Protein AF-A0A7R9G097-F1 (afdb_monomer_lite)

Structure (mmCIF, N/CA/C/O backbone):
data_AF-A0A7R9G097-F1
#
_entry.id   AF-A0A7R9G097-F1
#
loop_
_atom_site.group_PDB
_atom_site.id
_atom_site.type_symbol
_atom_site.label_atom_id
_atom_site.label_alt_id
_atom_site.label_comp_id
_atom_site.label_asym_id
_atom_site.label_entity_id
_atom_site.label_seq_id
_atom_site.pdbx_PDB_ins_code
_atom_site.Cartn_x
_atom_site.Cartn_y
_atom_site.Cartn_z
_atom_site.occupancy
_atom_site.B_iso_or_equiv
_atom_site.auth_seq_id
_atom_site.auth_comp_id
_atom_site.auth_asym_id
_atom_site.auth_atom_id
_atom_site.pdbx_PDB_model_num
ATOM 1 N N . MET A 1 1 ? 16.186 0.428 -6.080 1.00 73.81 1 MET A N 1
ATOM 2 C CA . MET A 1 1 ? 16.513 -0.084 -7.435 1.00 73.81 1 MET A CA 1
ATOM 3 C C . MET A 1 1 ? 15.281 -0.279 -8.317 1.00 73.81 1 MET A C 1
ATOM 5 O O . MET A 1 1 ? 15.251 0.263 -9.412 1.00 73.81 1 MET A O 1
ATOM 9 N N . ALA A 1 2 ? 14.266 -1.051 -7.896 1.00 86.62 2 ALA A N 1
ATOM 10 C CA . ALA A 1 2 ? 13.063 -1.265 -8.718 1.00 86.62 2 ALA A CA 1
ATOM 11 C C . ALA A 1 2 ? 12.159 -0.019 -8.780 1.00 86.62 2 ALA A C 1
ATOM 13 O O . ALA A 1 2 ? 11.737 0.390 -9.865 1.00 86.62 2 ALA A O 1
ATOM 14 N N . SER A 1 3 ? 11.921 0.596 -7.618 1.00 91.31 3 SER A N 1
ATOM 15 C CA . SER A 1 3 ? 11.142 1.824 -7.420 1.00 91.31 3 SER A CA 1
ATOM 16 C C . SER A 1 3 ? 11.731 3.048 -8.109 1.00 91.31 3 SER A C 1
ATOM 18 O O . SER A 1 3 ? 10.971 3.931 -8.471 1.00 91.31 3 SER A O 1
ATOM 20 N N . ASP A 1 4 ? 13.045 3.082 -8.333 1.00 92.56 4 ASP A N 1
ATOM 21 C CA . ASP A 1 4 ? 13.770 4.286 -8.780 1.00 92.56 4 ASP A CA 1
ATOM 22 C C . ASP A 1 4 ? 13.760 4.440 -10.313 1.00 92.56 4 ASP A C 1
ATOM 24 O O . ASP A 1 4 ? 14.278 5.401 -10.875 1.00 92.56 4 ASP A O 1
ATOM 28 N N . GLY A 1 5 ? 13.105 3.497 -10.997 1.00 90.44 5 GLY A N 1
ATOM 29 C CA . GLY A 1 5 ? 12.870 3.525 -12.433 1.00 90.44 5 GLY A C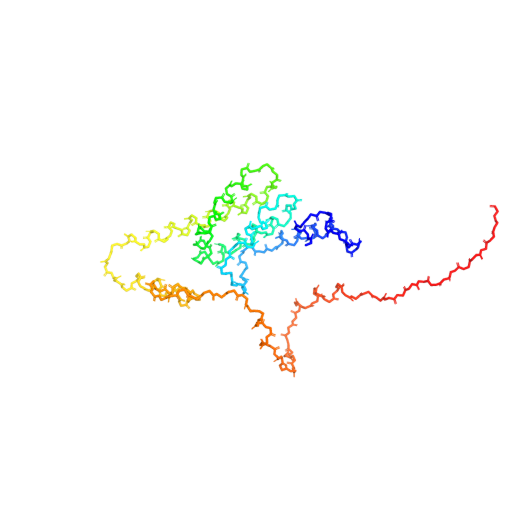A 1
ATOM 30 C C . GLY A 1 5 ? 13.754 2.546 -13.208 1.00 90.44 5 GLY A C 1
ATOM 31 O O . GLY A 1 5 ? 14.505 1.759 -12.633 1.00 90.44 5 GLY A O 1
ATOM 32 N N . PRO A 1 6 ? 13.615 2.515 -14.541 1.00 91.81 6 PRO A N 1
ATOM 33 C CA . PRO A 1 6 ? 14.399 1.624 -15.392 1.00 91.81 6 PRO A CA 1
ATOM 34 C C . PRO A 1 6 ? 15.871 2.048 -15.490 1.00 91.81 6 PRO A C 1
ATOM 36 O O . PRO A 1 6 ? 16.744 1.191 -15.511 1.00 91.81 6 PRO A O 1
ATOM 39 N N . ASN A 1 7 ? 16.162 3.353 -15.479 1.00 93.25 7 ASN A N 1
ATOM 40 C CA . ASN A 1 7 ? 17.522 3.876 -15.680 1.00 93.25 7 ASN A CA 1
ATOM 41 C C . ASN A 1 7 ? 18.478 3.571 -14.517 1.00 93.25 7 ASN A C 1
ATOM 43 O O . ASN A 1 7 ? 19.691 3.633 -14.679 1.00 93.25 7 ASN A O 1
ATOM 47 N N . THR A 1 8 ? 17.939 3.253 -13.343 1.00 92.81 8 THR A N 1
ATOM 48 C CA . THR A 1 8 ? 18.699 2.869 -12.147 1.00 92.81 8 THR A CA 1
ATOM 49 C C . THR A 1 8 ? 18.917 1.360 -12.052 1.00 92.81 8 THR A C 1
ATOM 51 O O . THR A 1 8 ? 19.522 0.881 -11.094 1.00 92.81 8 THR A O 1
ATOM 54 N N . TRP A 1 9 ? 18.389 0.588 -13.005 1.00 92.50 9 TRP A N 1
ATOM 55 C CA . TRP A 1 9 ? 18.568 -0.854 -13.056 1.00 92.50 9 TRP A CA 1
ATOM 56 C C . TRP A 1 9 ? 19.864 -1.198 -13.786 1.00 92.50 9 TRP A C 1
ATOM 58 O O . TRP A 1 9 ? 19.937 -1.138 -15.009 1.00 92.50 9 TRP A O 1
ATOM 68 N N . THR A 1 10 ? 20.890 -1.564 -13.024 1.00 93.31 10 THR A N 1
ATOM 69 C CA . THR A 1 10 ? 22.243 -1.828 -13.537 1.00 93.31 10 THR A CA 1
ATOM 70 C C . THR A 1 10 ? 22.558 -3.312 -13.725 1.00 93.31 10 THR A C 1
ATOM 72 O O . THR A 1 10 ? 23.659 -3.651 -14.145 1.00 93.31 10 THR A O 1
ATOM 75 N N . LEU A 1 11 ? 21.621 -4.206 -13.392 1.00 89.62 11 LEU A N 1
ATOM 76 C CA . LEU A 1 11 ? 21.812 -5.652 -13.497 1.00 89.62 11 LEU A CA 1
ATOM 77 C C . LEU A 1 11 ? 21.347 -6.164 -14.862 1.00 89.62 11 LEU A C 1
ATOM 79 O O . LEU A 1 11 ? 20.185 -5.985 -15.229 1.00 89.62 11 LEU A O 1
ATOM 83 N N . ASP A 1 12 ? 22.215 -6.892 -15.561 1.00 88.12 12 ASP A N 1
ATOM 84 C CA . ASP A 1 12 ? 21.853 -7.544 -16.825 1.00 88.12 12 ASP A CA 1
ATOM 85 C C . ASP A 1 12 ? 20.929 -8.753 -16.604 1.00 88.12 12 ASP A C 1
ATOM 87 O O . ASP A 1 12 ? 19.988 -8.993 -17.368 1.00 88.12 12 ASP A O 1
ATOM 91 N N . VAL A 1 13 ? 21.176 -9.515 -15.530 1.00 90.62 13 VAL A N 1
ATOM 92 C CA . VAL A 1 13 ? 20.392 -10.695 -15.149 1.00 90.62 13 VAL A CA 1
ATOM 93 C C . VAL A 1 13 ? 20.140 -10.685 -13.633 1.00 90.62 13 VAL A C 1
ATOM 95 O O . VAL A 1 13 ? 21.101 -10.620 -12.868 1.00 90.62 13 VAL A O 1
ATOM 98 N N . PRO A 1 14 ? 18.875 -10.789 -13.176 1.00 90.50 14 PRO A N 1
ATOM 99 C CA . PRO A 1 14 ? 17.649 -10.847 -13.977 1.00 90.50 14 PRO A CA 1
ATOM 100 C C . PRO A 1 14 ? 17.284 -9.490 -14.604 1.00 90.50 14 PRO A C 1
ATOM 102 O O . PRO A 1 14 ? 17.577 -8.434 -14.049 1.00 90.50 14 PRO A O 1
ATOM 105 N N . ARG A 1 15 ? 16.570 -9.520 -15.738 1.00 94.25 15 ARG A N 1
ATOM 106 C CA . ARG A 1 15 ? 15.976 -8.308 -16.328 1.00 94.25 15 ARG A CA 1
ATOM 107 C C . ARG A 1 15 ? 14.934 -7.709 -15.382 1.00 94.25 15 ARG A C 1
ATOM 109 O O . ARG A 1 15 ? 14.150 -8.452 -14.782 1.00 94.25 15 ARG A O 1
ATOM 116 N N . ARG A 1 16 ? 14.872 -6.378 -15.309 1.00 94.06 16 ARG A N 1
ATOM 117 C CA . ARG A 1 16 ? 13.936 -5.631 -14.453 1.00 94.06 16 ARG A CA 1
ATOM 118 C C . ARG A 1 16 ? 12.491 -6.083 -14.638 1.00 94.06 16 ARG A C 1
ATOM 120 O O . ARG A 1 16 ? 11.789 -6.331 -13.665 1.00 94.06 16 ARG A O 1
ATOM 127 N N . GLU A 1 17 ? 12.057 -6.237 -15.882 1.00 95.38 17 GLU A N 1
ATOM 128 C CA . GLU A 1 17 ? 10.685 -6.603 -16.243 1.00 95.38 17 GLU A CA 1
ATOM 129 C C . GLU A 1 17 ? 10.317 -7.985 -15.696 1.00 95.38 17 GLU A C 1
ATOM 131 O O . GLU A 1 17 ? 9.205 -8.184 -15.214 1.00 95.38 17 GLU A O 1
ATOM 136 N N . VAL A 1 18 ? 11.269 -8.924 -15.699 1.00 95.62 18 VAL A N 1
ATOM 137 C CA . VAL A 1 18 ? 11.075 -10.273 -15.147 1.00 95.62 18 VAL A CA 1
ATOM 138 C C . VAL A 1 18 ? 10.886 -10.208 -13.634 1.00 95.62 18 VAL A C 1
ATOM 140 O O . VAL A 1 18 ? 10.019 -10.892 -13.093 1.00 95.62 18 VAL A O 1
ATOM 143 N N . VAL A 1 19 ? 11.663 -9.371 -12.942 1.00 95.88 19 VAL A N 1
ATOM 144 C CA . VAL A 1 19 ? 11.526 -9.175 -11.491 1.00 95.88 19 VAL A CA 1
ATOM 145 C C . VAL A 1 19 ? 10.182 -8.533 -11.157 1.00 95.88 19 VAL A C 1
ATOM 147 O O . VAL A 1 19 ? 9.477 -9.023 -10.277 1.00 95.88 19 VAL A O 1
ATOM 150 N N . LEU A 1 20 ? 9.790 -7.486 -11.886 1.00 96.19 20 LEU A N 1
ATOM 151 C CA . LEU A 1 20 ? 8.511 -6.803 -11.683 1.00 96.19 20 LEU A CA 1
ATOM 152 C C . LEU A 1 20 ? 7.314 -7.721 -11.955 1.00 96.19 20 LEU A C 1
ATOM 154 O O . LEU A 1 20 ? 6.345 -7.691 -11.200 1.00 96.19 20 LEU A O 1
ATOM 158 N N . GLN A 1 21 ? 7.385 -8.568 -12.985 1.00 96.38 21 GLN A N 1
ATOM 159 C CA . GLN A 1 21 ? 6.336 -9.550 -13.253 1.00 96.38 21 GLN A CA 1
ATOM 160 C C . GLN A 1 21 ? 6.221 -10.565 -12.109 1.00 96.38 21 GLN A C 1
ATOM 162 O O . GLN A 1 21 ? 5.139 -10.761 -11.563 1.00 96.38 21 GLN A O 1
ATOM 167 N N . ARG A 1 22 ? 7.348 -11.146 -11.676 1.00 96.56 22 ARG A N 1
ATOM 168 C CA . ARG A 1 22 ? 7.376 -12.100 -10.554 1.00 96.56 22 ARG A CA 1
ATOM 169 C C . ARG A 1 22 ? 6.857 -11.489 -9.254 1.00 96.56 22 ARG A C 1
ATOM 171 O O . ARG A 1 22 ? 6.216 -12.184 -8.470 1.00 96.56 22 ARG A O 1
ATOM 178 N N . MET A 1 23 ? 7.126 -10.203 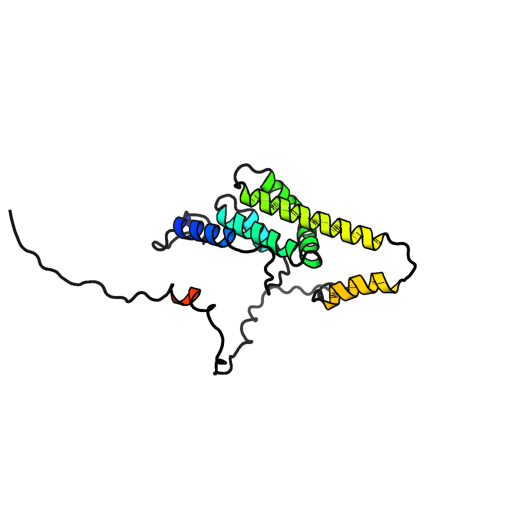-9.034 1.00 96.88 23 MET A N 1
ATOM 179 C CA . MET A 1 23 ? 6.611 -9.450 -7.894 1.00 96.88 23 MET A CA 1
ATOM 180 C C . MET A 1 23 ? 5.079 -9.394 -7.912 1.00 96.88 23 MET A C 1
ATOM 182 O O . MET A 1 23 ? 4.458 -9.737 -6.911 1.00 96.88 23 MET A O 1
ATOM 186 N N . VAL A 1 24 ? 4.462 -9.048 -9.047 1.00 97.25 24 VAL A N 1
ATOM 187 C CA . VAL A 1 24 ? 2.992 -9.043 -9.189 1.00 97.25 24 VAL A CA 1
ATOM 188 C C . VAL A 1 24 ? 2.409 -10.444 -9.023 1.00 97.25 24 VAL A C 1
ATOM 190 O O . VAL A 1 24 ? 1.430 -10.618 -8.301 1.00 97.25 24 VAL A O 1
ATOM 193 N N . ASP A 1 25 ? 3.034 -11.453 -9.630 1.00 96.81 25 ASP A N 1
ATOM 194 C CA . ASP A 1 25 ? 2.580 -12.839 -9.509 1.00 96.81 25 ASP A CA 1
ATOM 195 C C . ASP A 1 25 ? 2.603 -13.315 -8.049 1.00 96.81 25 ASP A C 1
ATOM 197 O O . ASP A 1 25 ? 1.719 -14.059 -7.629 1.00 96.81 25 ASP A O 1
ATOM 201 N N . ALA A 1 26 ? 3.602 -12.896 -7.267 1.00 97.00 26 ALA A N 1
ATOM 202 C CA . ALA A 1 26 ? 3.679 -13.200 -5.842 1.00 97.00 26 ALA A CA 1
ATOM 203 C C . ALA A 1 26 ? 2.584 -12.484 -5.041 1.00 97.00 26 ALA A C 1
ATOM 205 O O . ALA A 1 26 ? 1.881 -13.144 -4.278 1.00 97.00 26 ALA A O 1
ATOM 206 N N . ILE A 1 27 ? 2.394 -11.178 -5.263 1.00 96.88 27 ILE A N 1
ATOM 207 C CA . ILE A 1 27 ? 1.365 -10.372 -4.583 1.00 96.88 27 ILE A CA 1
ATOM 208 C C . ILE A 1 27 ? -0.028 -10.974 -4.790 1.00 96.88 27 ILE A C 1
ATOM 210 O O . ILE A 1 27 ? -0.776 -11.143 -3.832 1.00 96.88 27 ILE A O 1
ATOM 214 N N . ASN A 1 28 ? -0.342 -11.384 -6.021 1.00 95.12 28 ASN A N 1
ATOM 215 C CA . ASN A 1 28 ? -1.636 -11.975 -6.369 1.00 95.12 28 ASN A CA 1
ATOM 216 C C . ASN A 1 28 ? -1.919 -13.322 -5.682 1.00 95.12 28 ASN A C 1
ATOM 218 O O . ASN A 1 28 ? -3.069 -13.757 -5.652 1.00 95.12 28 ASN A O 1
ATOM 222 N N . ARG A 1 29 ? -0.895 -14.005 -5.157 1.00 96.12 29 ARG A N 1
ATOM 223 C CA . ARG A 1 29 ? -1.047 -15.287 -4.449 1.00 96.12 29 ARG A CA 1
ATOM 224 C C . ARG A 1 29 ? -1.137 -15.138 -2.936 1.00 96.12 29 ARG A C 1
ATOM 226 O O . ARG A 1 29 ? -1.536 -16.089 -2.270 1.00 96.12 29 ARG A O 1
ATOM 233 N N . TRP A 1 30 ? -0.721 -14.004 -2.378 1.00 96.62 30 TRP A N 1
ATOM 234 C CA . TRP A 1 30 ? -0.722 -13.816 -0.933 1.00 96.62 30 TRP A CA 1
ATOM 235 C C . TRP A 1 30 ? -2.135 -13.586 -0.404 1.00 96.62 30 TRP A C 1
ATOM 237 O O . TRP A 1 30 ? -2.898 -12.788 -0.944 1.00 96.62 30 TRP A O 1
ATOM 247 N N . ASP A 1 31 ? -2.461 -14.244 0.706 1.00 97.00 31 ASP A N 1
ATOM 248 C CA . ASP A 1 31 ? -3.713 -14.004 1.415 1.00 97.00 31 ASP A CA 1
ATOM 249 C C . ASP A 1 31 ? -3.619 -12.732 2.277 1.00 97.00 31 ASP A C 1
ATOM 251 O O . ASP A 1 31 ? -2.734 -12.571 3.123 1.00 97.00 31 ASP A O 1
ATOM 255 N N . LEU A 1 32 ? -4.575 -11.827 2.057 1.00 96.50 32 LEU A N 1
ATOM 256 C CA . LEU A 1 32 ? -4.714 -10.553 2.763 1.00 96.50 32 LEU A CA 1
ATOM 257 C C . LEU A 1 32 ? -5.031 -10.712 4.251 1.00 96.50 32 LEU A C 1
ATOM 259 O O . LEU A 1 32 ? -4.816 -9.766 5.003 1.00 96.50 32 LEU A O 1
ATOM 263 N N . ARG A 1 33 ? -5.545 -11.865 4.688 1.00 96.50 33 ARG A N 1
ATOM 264 C CA . ARG A 1 33 ? -5.844 -12.130 6.104 1.00 96.50 33 ARG A CA 1
ATOM 265 C C . ARG A 1 33 ? -4.692 -12.763 6.857 1.00 96.50 33 ARG A C 1
ATOM 267 O O . ARG A 1 33 ? -4.777 -12.919 8.070 1.00 96.50 33 ARG A O 1
ATOM 274 N N . THR A 1 34 ? -3.627 -13.148 6.164 1.00 93.75 34 THR A N 1
ATOM 275 C CA . THR A 1 34 ? -2.504 -13.773 6.839 1.00 93.75 34 THR A CA 1
ATOM 276 C C . THR A 1 34 ? -1.802 -12.722 7.704 1.00 93.75 34 THR A C 1
ATOM 278 O O . THR A 1 34 ? -1.374 -11.679 7.201 1.00 93.75 34 THR A O 1
ATOM 281 N N . GLU A 1 35 ? -1.653 -13.016 8.990 1.00 91.25 35 GLU A N 1
ATOM 282 C CA . GLU A 1 35 ? -0.920 -12.190 9.946 1.00 91.25 35 GLU A CA 1
ATOM 283 C C . GLU A 1 35 ? 0.574 -12.115 9.609 1.00 91.25 35 GLU A C 1
ATOM 285 O O . GLU A 1 35 ? 1.149 -13.003 8.972 1.00 91.25 35 GLU A O 1
ATOM 290 N N . ARG A 1 36 ? 1.226 -11.025 10.011 1.00 82.12 36 ARG A N 1
ATOM 291 C CA . ARG A 1 36 ? 2.668 -10.832 9.840 1.00 82.12 36 ARG A CA 1
ATOM 292 C C . ARG A 1 36 ? 3.228 -10.277 11.137 1.00 82.12 36 ARG A C 1
ATOM 294 O O . ARG A 1 36 ? 2.680 -9.324 11.681 1.00 82.12 36 ARG A O 1
ATOM 301 N N . ASN A 1 37 ? 4.350 -10.828 11.591 1.00 86.44 37 ASN A N 1
ATOM 302 C CA . ASN A 1 37 ? 5.089 -10.278 12.724 1.00 86.44 37 ASN A CA 1
ATOM 303 C C . ASN A 1 37 ? 5.876 -9.029 12.282 1.00 86.44 37 ASN A C 1
ATOM 305 O O . ASN A 1 37 ? 7.095 -9.064 12.133 1.00 86.44 37 ASN A O 1
ATOM 309 N N . ILE A 1 38 ? 5.152 -7.952 11.967 1.00 83.50 38 ILE A N 1
ATOM 310 C CA . ILE A 1 38 ? 5.699 -6.679 11.493 1.00 83.50 38 ILE A CA 1
ATOM 311 C C . ILE A 1 38 ? 5.053 -5.550 12.291 1.00 83.50 38 ILE A C 1
ATOM 313 O O . ILE A 1 38 ? 3.837 -5.505 12.457 1.00 83.50 38 ILE A O 1
ATOM 317 N N . ASN A 1 39 ? 5.873 -4.612 12.765 1.00 88.56 39 ASN A N 1
ATOM 318 C CA . ASN A 1 39 ? 5.423 -3.485 13.570 1.00 88.56 39 ASN A CA 1
ATOM 319 C C . ASN A 1 39 ? 5.848 -2.145 12.948 1.00 88.56 39 ASN A C 1
ATOM 321 O O . ASN A 1 39 ? 6.933 -1.638 13.232 1.00 88.56 39 ASN A O 1
ATOM 325 N N . TYR A 1 40 ? 4.975 -1.554 12.128 1.00 91.19 40 TYR A N 1
ATOM 326 C CA . TYR A 1 40 ? 5.170 -0.195 11.614 1.00 91.19 40 TYR A CA 1
ATOM 327 C C . TYR A 1 40 ? 4.878 0.875 12.671 1.00 91.19 40 TYR A C 1
ATOM 329 O O . TYR A 1 40 ? 3.837 0.833 13.331 1.00 91.19 40 TYR A O 1
ATOM 337 N N . ARG A 1 41 ? 5.794 1.848 12.778 1.00 93.06 41 ARG A N 1
ATOM 338 C CA . ARG A 1 41 ? 5.627 3.095 13.549 1.00 93.06 41 ARG A CA 1
ATOM 339 C C . ARG A 1 41 ? 5.237 4.292 12.680 1.00 93.06 41 ARG A C 1
ATOM 341 O O . ARG A 1 41 ? 4.751 5.277 13.213 1.00 93.06 41 ARG A O 1
ATOM 348 N N . SER A 1 42 ? 5.452 4.190 11.371 1.00 94.38 42 SER A N 1
ATOM 349 C CA . SER A 1 42 ? 5.012 5.156 10.370 1.00 94.38 42 SER A CA 1
ATOM 350 C C . SER A 1 42 ? 4.759 4.444 9.044 1.00 94.38 42 SER A C 1
ATOM 352 O O . SER A 1 42 ? 5.410 3.435 8.743 1.00 94.38 42 SER A O 1
ATOM 354 N N . PHE A 1 43 ? 3.824 4.968 8.256 1.00 97.19 43 PHE A N 1
ATOM 355 C CA . PHE A 1 43 ? 3.591 4.580 6.874 1.00 97.19 43 PHE A CA 1
ATOM 356 C C . PHE A 1 43 ? 4.280 5.488 5.867 1.00 97.19 43 PHE A C 1
ATOM 358 O O . PHE A 1 43 ? 4.076 5.278 4.675 1.00 97.19 43 PHE A O 1
ATOM 365 N N . GLU A 1 44 ? 5.117 6.438 6.277 1.00 95.50 44 GLU A N 1
ATOM 366 C CA . GLU A 1 44 ? 5.807 7.342 5.351 1.00 95.50 44 GLU A CA 1
ATOM 367 C C . GLU A 1 44 ? 6.593 6.594 4.246 1.00 95.50 44 GLU A C 1
ATOM 369 O O . GLU A 1 44 ? 6.326 6.864 3.068 1.00 95.50 44 GLU A O 1
ATOM 374 N N . PRO A 1 45 ? 7.384 5.535 4.533 1.00 95.31 45 PRO A N 1
ATOM 375 C CA . PRO A 1 45 ? 8.059 4.762 3.483 1.00 95.31 45 PRO A CA 1
ATOM 376 C C . PRO A 1 45 ? 7.105 3.993 2.552 1.00 95.31 45 PRO A C 1
ATOM 378 O O . PRO A 1 45 ? 7.323 3.915 1.341 1.00 95.31 45 PRO A O 1
ATOM 381 N N . ILE A 1 46 ? 6.022 3.426 3.095 1.00 97.38 46 ILE A N 1
ATOM 382 C CA . ILE A 1 46 ? 5.017 2.697 2.299 1.00 97.38 46 ILE A CA 1
ATOM 383 C C . ILE A 1 46 ? 4.223 3.677 1.428 1.00 97.38 46 ILE A C 1
ATOM 385 O O . ILE A 1 46 ? 3.991 3.427 0.246 1.00 97.38 46 ILE A O 1
ATOM 389 N N . SER A 1 47 ? 3.847 4.821 1.990 1.00 97.44 47 SER A N 1
ATOM 390 C CA . SER A 1 47 ? 3.129 5.895 1.310 1.00 97.44 47 SER A CA 1
ATOM 391 C C . SER A 1 47 ? 3.978 6.527 0.212 1.00 97.44 47 SER A C 1
ATOM 393 O O . SER A 1 47 ? 3.448 6.866 -0.844 1.00 97.44 47 SER A O 1
ATOM 395 N N . TYR A 1 48 ? 5.295 6.639 0.413 1.00 96.56 48 TYR A N 1
ATOM 396 C CA . TYR A 1 48 ? 6.231 7.044 -0.632 1.00 96.56 48 TYR A CA 1
ATOM 397 C C . TYR A 1 48 ? 6.173 6.085 -1.826 1.00 96.56 48 TYR A C 1
ATOM 399 O O . TYR A 1 48 ? 5.946 6.523 -2.952 1.00 96.56 48 TYR A O 1
ATOM 407 N N . LEU A 1 49 ? 6.266 4.771 -1.587 1.00 97.12 49 LEU A N 1
ATOM 408 C CA . LEU A 1 49 ? 6.140 3.761 -2.645 1.00 97.12 49 LEU A CA 1
ATOM 409 C C . LEU A 1 49 ? 4.772 3.799 -3.340 1.00 97.12 49 LEU A C 1
ATOM 411 O O . LEU A 1 49 ? 4.695 3.644 -4.558 1.00 97.12 49 LEU A O 1
ATOM 415 N N . ALA A 1 50 ? 3.697 4.055 -2.593 1.00 98.00 50 ALA A N 1
ATOM 416 C CA . ALA A 1 50 ? 2.354 4.185 -3.150 1.00 98.00 50 ALA A CA 1
ATOM 417 C C . ALA A 1 50 ? 2.204 5.398 -4.093 1.00 98.00 50 ALA A C 1
ATOM 419 O O . ALA A 1 50 ? 1.328 5.393 -4.955 1.00 98.00 50 ALA A O 1
ATOM 420 N N . LYS A 1 51 ? 3.074 6.412 -3.993 1.00 96.81 51 LYS A N 1
ATOM 421 C CA . LYS A 1 51 ? 3.107 7.577 -4.899 1.00 96.81 51 LYS A CA 1
ATOM 422 C C . LYS A 1 51 ? 3.919 7.335 -6.180 1.00 96.81 51 LYS A C 1
ATOM 424 O O . LYS A 1 51 ? 3.951 8.201 -7.052 1.00 96.81 51 LYS A O 1
ATOM 429 N N . ILE A 1 52 ? 4.570 6.180 -6.328 1.00 95.38 52 ILE A N 1
ATOM 430 C CA . ILE A 1 52 ? 5.402 5.868 -7.499 1.00 95.38 52 ILE A CA 1
ATOM 431 C C . ILE A 1 52 ? 4.537 5.311 -8.632 1.00 95.38 52 ILE A C 1
ATOM 433 O O . ILE A 1 52 ? 4.274 4.112 -8.717 1.00 95.38 52 ILE A O 1
ATOM 437 N N . TYR A 1 53 ? 4.140 6.183 -9.557 1.00 95.75 53 TYR A N 1
ATOM 438 C CA . TYR A 1 53 ? 3.304 5.795 -10.699 1.00 95.75 53 TYR A CA 1
ATOM 439 C C . TYR A 1 53 ? 4.080 5.158 -11.860 1.00 95.75 53 TYR A C 1
ATOM 441 O O . TYR A 1 53 ? 3.536 4.340 -12.596 1.00 95.75 53 TYR A O 1
ATOM 449 N N . HIS A 1 54 ? 5.365 5.486 -12.026 1.00 94.44 54 HIS A N 1
ATOM 450 C CA . HIS A 1 54 ? 6.174 4.960 -13.134 1.00 94.44 54 HIS A CA 1
ATOM 451 C C . HIS A 1 54 ? 6.610 3.493 -12.940 1.00 94.44 54 HIS A C 1
ATOM 453 O O . HIS A 1 54 ? 7.140 2.878 -13.866 1.00 94.44 54 HIS A O 1
ATOM 459 N N . THR A 1 55 ? 6.402 2.929 -11.745 1.00 96.12 55 THR A N 1
ATOM 460 C CA . THR A 1 55 ? 6.638 1.510 -11.435 1.00 96.12 55 THR A CA 1
ATOM 461 C C . THR A 1 55 ? 5.427 0.949 -10.684 1.00 96.12 55 THR A C 1
ATOM 463 O O . THR A 1 55 ? 5.485 0.747 -9.467 1.00 96.12 55 THR A O 1
ATOM 466 N N . PRO A 1 56 ? 4.305 0.692 -11.380 1.00 96.69 56 PRO A N 1
ATOM 467 C CA . PRO A 1 56 ? 3.034 0.367 -10.736 1.00 96.69 56 PRO A CA 1
ATOM 468 C C . PRO A 1 56 ? 3.064 -0.953 -9.949 1.00 96.69 56 PRO A C 1
ATOM 470 O O . PRO A 1 56 ? 2.231 -1.173 -9.081 1.00 96.69 56 PRO A O 1
ATOM 473 N N . GLN A 1 57 ? 4.035 -1.838 -10.181 1.00 97.50 57 GLN A N 1
ATOM 474 C CA . GLN A 1 57 ? 4.234 -3.050 -9.381 1.00 97.50 57 GLN A CA 1
ATOM 475 C C . GLN A 1 57 ? 4.697 -2.731 -7.949 1.00 97.50 57 GLN A C 1
ATOM 477 O O . GLN A 1 57 ? 4.246 -3.376 -7.006 1.00 97.50 57 GLN A O 1
ATOM 482 N N . CYS A 1 58 ? 5.535 -1.702 -7.765 1.00 97.62 58 CYS A N 1
ATOM 483 C CA . CYS A 1 58 ? 5.910 -1.212 -6.435 1.00 97.62 58 CYS A CA 1
ATOM 484 C C . CYS A 1 58 ? 4.713 -0.562 -5.732 1.00 97.62 58 CYS A C 1
ATOM 486 O O . CYS A 1 58 ? 4.487 -0.814 -4.550 1.00 97.62 58 CYS A O 1
ATOM 488 N N . GLN A 1 59 ? 3.913 0.209 -6.473 1.00 98.12 59 GLN A N 1
ATOM 489 C CA . GLN A 1 59 ? 2.665 0.771 -5.962 1.00 98.12 59 GLN A CA 1
ATOM 490 C C . GLN A 1 59 ? 1.675 -0.335 -5.556 1.00 98.12 59 GLN A C 1
ATOM 492 O O . GLN A 1 59 ? 1.099 -0.260 -4.475 1.00 98.12 59 GLN A O 1
ATOM 497 N N . HIS A 1 60 ? 1.522 -1.392 -6.361 1.00 98.62 60 HIS A N 1
ATOM 498 C CA . HIS A 1 60 ? 0.672 -2.541 -6.031 1.00 98.62 60 HIS A CA 1
ATOM 499 C C . HIS A 1 60 ? 1.102 -3.193 -4.720 1.00 98.62 60 HIS A C 1
ATOM 501 O O . HIS A 1 60 ? 0.268 -3.398 -3.844 1.00 98.62 60 HIS A O 1
ATOM 507 N N . TRP A 1 61 ? 2.399 -3.441 -4.533 1.00 98.12 61 TRP A N 1
ATOM 508 C CA . TRP A 1 61 ? 2.903 -3.968 -3.266 1.00 98.12 61 TRP A CA 1
ATOM 509 C C . TRP A 1 61 ? 2.587 -3.054 -2.082 1.00 98.12 61 TRP A C 1
ATOM 511 O O . TRP A 1 61 ? 2.107 -3.532 -1.057 1.00 98.12 61 TRP A O 1
ATOM 521 N N . ALA A 1 62 ? 2.805 -1.744 -2.228 1.00 98.56 62 ALA A N 1
ATOM 522 C CA . ALA A 1 62 ? 2.562 -0.784 -1.157 1.00 98.56 62 ALA A CA 1
ATOM 523 C C . ALA A 1 62 ? 1.083 -0.755 -0.747 1.00 98.56 62 ALA A C 1
ATOM 525 O O . ALA A 1 62 ? 0.757 -0.843 0.436 1.00 98.56 62 ALA A O 1
ATOM 526 N N . VAL A 1 63 ? 0.174 -0.698 -1.723 1.00 98.75 63 VAL A N 1
ATOM 527 C CA . VAL A 1 63 ? -1.269 -0.677 -1.456 1.00 98.75 63 VAL A CA 1
ATOM 528 C C . VAL A 1 63 ? -1.761 -2.037 -0.942 1.00 98.75 63 VAL A C 1
ATOM 530 O O . VAL A 1 63 ? -2.600 -2.073 -0.043 1.00 98.75 63 VAL A O 1
ATOM 533 N N . TRP A 1 64 ? -1.205 -3.154 -1.424 1.00 98.69 64 TRP A N 1
ATOM 534 C CA . TRP A 1 64 ? -1.479 -4.486 -0.872 1.00 98.69 64 TRP A CA 1
ATOM 535 C C . TRP A 1 64 ? -1.061 -4.581 0.600 1.00 98.69 64 TRP A C 1
ATOM 537 O O . TRP A 1 64 ? -1.827 -5.083 1.420 1.00 98.69 64 TRP A O 1
ATOM 547 N N . ALA A 1 65 ? 0.111 -4.049 0.963 1.00 98.31 65 ALA A N 1
ATOM 548 C CA . ALA A 1 65 ? 0.582 -4.038 2.345 1.00 98.31 65 ALA A CA 1
ATOM 549 C C . ALA A 1 65 ? -0.372 -3.245 3.252 1.00 98.31 65 ALA A C 1
ATOM 551 O O . ALA A 1 65 ? -0.768 -3.740 4.306 1.00 98.31 65 ALA A O 1
ATOM 552 N N . LEU A 1 66 ? -0.822 -2.062 2.819 1.00 98.56 66 LEU A N 1
ATOM 553 C CA . LEU A 1 66 ? -1.839 -1.290 3.544 1.00 98.56 66 LEU A CA 1
ATOM 554 C C . LEU A 1 66 ? -3.163 -2.062 3.678 1.00 98.56 66 LEU A C 1
ATOM 556 O O . LEU A 1 66 ? -3.788 -2.040 4.742 1.00 98.56 66 LEU A O 1
ATOM 560 N N . ALA A 1 67 ? -3.586 -2.773 2.628 1.00 98.69 67 ALA A N 1
ATOM 561 C CA . ALA A 1 67 ? -4.798 -3.591 2.647 1.00 98.69 67 ALA A CA 1
ATOM 562 C C . ALA A 1 67 ? -4.692 -4.745 3.648 1.00 98.69 67 ALA A C 1
ATOM 564 O O . ALA A 1 67 ? -5.609 -4.939 4.445 1.00 98.69 67 ALA A O 1
ATOM 565 N N . ASN A 1 68 ? -3.568 -5.465 3.669 1.00 98.50 68 ASN A N 1
ATOM 566 C CA . ASN A 1 68 ? -3.306 -6.503 4.663 1.00 98.50 68 ASN A CA 1
ATOM 567 C C . ASN A 1 68 ? -3.331 -5.915 6.079 1.00 98.50 68 ASN A C 1
ATOM 569 O O . ASN A 1 68 ? -4.144 -6.342 6.892 1.00 98.50 68 ASN A O 1
ATOM 573 N N . LEU A 1 69 ? -2.526 -4.887 6.358 1.00 97.62 69 LEU A N 1
ATOM 574 C CA . LEU A 1 69 ? -2.382 -4.306 7.698 1.00 97.62 69 LEU A CA 1
ATOM 575 C C . LEU A 1 69 ? -3.705 -3.783 8.272 1.00 97.62 69 LEU A C 1
ATOM 577 O O . LEU A 1 69 ? -4.018 -4.045 9.433 1.00 97.62 69 LEU A O 1
ATOM 581 N N . THR A 1 70 ? -4.510 -3.093 7.461 1.00 97.94 70 THR A N 1
ATOM 582 C CA . THR A 1 70 ? -5.839 -2.612 7.882 1.00 97.94 70 THR A CA 1
ATOM 583 C C . THR A 1 70 ? -6.886 -3.722 7.975 1.00 97.94 70 THR A C 1
ATOM 585 O O . THR A 1 70 ? -7.898 -3.538 8.644 1.00 97.94 70 THR A O 1
ATOM 588 N N . THR A 1 71 ? -6.653 -4.877 7.345 1.00 97.62 71 THR A N 1
ATOM 589 C CA . THR A 1 71 ? -7.508 -6.066 7.481 1.00 97.62 71 THR A CA 1
ATOM 590 C C . THR A 1 71 ? -7.180 -6.846 8.753 1.00 97.62 71 THR A C 1
ATOM 592 O O . THR A 1 71 ? -8.094 -7.237 9.473 1.00 97.62 71 THR A O 1
ATOM 595 N N . VAL A 1 72 ? -5.894 -7.081 9.035 1.00 96.19 72 VAL A N 1
ATOM 596 C CA . VAL A 1 72 ? -5.462 -7.938 10.153 1.00 96.19 72 VAL A CA 1
ATOM 597 C C . VAL A 1 72 ? -5.377 -7.195 11.486 1.00 96.19 72 VAL A C 1
ATOM 599 O O . VAL A 1 72 ? -5.728 -7.756 12.519 1.00 96.19 72 VAL A O 1
ATOM 602 N N . TYR A 1 73 ? -4.981 -5.918 11.479 1.00 95.38 73 TYR A N 1
ATOM 603 C CA . TYR A 1 73 ? -4.838 -5.108 12.693 1.00 95.38 73 TYR A CA 1
ATOM 604 C C . TYR A 1 73 ? -5.503 -3.728 12.524 1.00 95.38 73 TYR A C 1
ATOM 606 O O . TYR A 1 73 ? -4.832 -2.691 12.625 1.00 95.38 73 TYR A O 1
ATOM 614 N N . PRO A 1 74 ? -6.831 -3.684 12.284 1.00 95.25 74 PRO A N 1
ATOM 615 C CA . PRO A 1 74 ? -7.552 -2.445 11.990 1.00 95.25 74 PRO A CA 1
ATOM 616 C C . PRO A 1 74 ? -7.395 -1.397 13.093 1.00 95.25 74 PRO A C 1
ATOM 618 O O . PRO A 1 74 ? -7.181 -0.227 12.793 1.00 95.25 74 PRO A O 1
ATOM 621 N N . ALA A 1 75 ? -7.413 -1.810 14.364 1.00 90.12 75 ALA A N 1
ATOM 622 C CA . ALA A 1 75 ? -7.358 -0.872 15.482 1.00 90.12 75 ALA A CA 1
ATOM 623 C C . ALA A 1 75 ? -6.107 0.007 15.491 1.00 90.12 75 ALA A C 1
ATOM 625 O O . ALA A 1 75 ? -6.173 1.199 15.779 1.00 90.12 75 ALA A O 1
ATOM 626 N N . LYS A 1 76 ? -4.970 -0.579 15.121 1.00 90.44 76 LYS A N 1
ATOM 627 C CA . LYS A 1 76 ? -3.694 0.121 15.074 1.00 90.44 76 LYS A CA 1
ATOM 628 C C . LYS A 1 76 ? -3.503 0.850 13.751 1.00 90.44 76 LYS A C 1
ATOM 630 O O . LYS A 1 76 ? -3.161 2.031 13.727 1.00 90.44 76 LYS A O 1
ATOM 635 N N . TYR A 1 77 ? -3.693 0.138 12.644 1.00 96.56 77 TYR A N 1
ATOM 636 C CA . TYR A 1 77 ? -3.247 0.627 11.346 1.00 96.56 77 TYR A CA 1
ATOM 637 C C . TYR A 1 77 ? -4.270 1.496 10.628 1.00 96.56 77 TYR A C 1
ATOM 639 O O . TYR A 1 77 ? -3.855 2.353 9.855 1.00 96.56 77 TYR A O 1
ATOM 647 N N . CYS A 1 78 ? -5.570 1.375 10.918 1.00 96.38 78 CYS A N 1
ATOM 648 C CA . CYS A 1 78 ? -6.542 2.339 10.401 1.00 96.38 78 CYS A CA 1
ATOM 649 C C . CYS A 1 78 ? -6.320 3.726 11.018 1.00 96.38 78 CYS A C 1
ATOM 651 O O . CYS A 1 78 ? -6.307 4.714 10.288 1.00 96.38 78 CYS A O 1
ATOM 653 N N . PHE A 1 79 ? -6.081 3.788 12.335 1.00 93.94 79 PHE A N 1
ATOM 654 C CA . PHE A 1 79 ? -5.781 5.041 13.030 1.00 93.94 79 PHE A CA 1
ATOM 655 C C . PHE A 1 79 ? -4.487 5.682 12.514 1.00 93.94 79 PHE A C 1
ATOM 657 O O . PHE A 1 79 ? -4.506 6.839 12.099 1.00 93.94 79 PHE A O 1
ATOM 664 N N . LEU A 1 80 ? -3.383 4.921 12.473 1.00 95.06 80 LEU A N 1
ATOM 665 C CA . LEU A 1 80 ? -2.094 5.428 11.990 1.00 95.06 80 LEU A CA 1
ATOM 666 C C . LEU A 1 80 ? -2.198 5.956 10.552 1.00 95.06 80 LEU A C 1
ATOM 668 O O . LEU A 1 80 ? -1.755 7.067 10.261 1.00 95.06 80 LEU A O 1
ATOM 672 N N . LEU A 1 81 ? -2.842 5.194 9.664 1.00 97.56 81 LEU A N 1
ATOM 673 C CA . LEU A 1 81 ? -3.006 5.583 8.266 1.00 97.56 81 LEU A CA 1
ATOM 674 C C . LEU A 1 81 ? -3.833 6.862 8.105 1.00 97.56 81 LEU A C 1
ATOM 676 O O . LEU A 1 81 ? -3.498 7.699 7.271 1.00 97.56 81 LEU A O 1
ATOM 680 N N . GLU A 1 82 ? -4.906 7.025 8.882 1.00 95.56 82 GLU A N 1
ATOM 681 C CA . GLU A 1 82 ? -5.723 8.242 8.857 1.00 95.56 82 GLU A CA 1
ATOM 682 C C . GLU A 1 82 ? -4.938 9.446 9.399 1.00 95.56 82 GLU A C 1
ATOM 684 O O . GLU A 1 82 ? -4.939 10.498 8.757 1.00 95.56 82 GLU A O 1
ATOM 689 N N . SER A 1 83 ? -4.193 9.283 10.501 1.00 94.94 83 SER A N 1
ATOM 690 C CA . SER A 1 83 ? -3.383 10.364 11.086 1.00 94.94 83 SER A CA 1
ATOM 691 C C . SER A 1 83 ? -2.261 10.867 10.173 1.00 94.94 83 SER A C 1
ATOM 693 O O . SER A 1 83 ? -1.914 12.043 10.223 1.00 94.94 83 SER A O 1
ATOM 695 N N . GLU A 1 84 ? -1.731 10.006 9.301 1.00 97.25 84 GLU A N 1
ATOM 696 C CA . GLU A 1 84 ? -0.686 10.360 8.333 1.00 97.25 84 GLU A CA 1
ATOM 697 C C . GLU A 1 84 ? -1.258 10.785 6.963 1.00 97.25 84 GLU A C 1
ATOM 699 O O . GLU A 1 84 ? -0.524 10.931 5.985 1.00 97.25 84 GLU A O 1
ATOM 704 N N . GLY A 1 85 ? -2.578 10.988 6.857 1.00 97.62 85 GLY A N 1
ATOM 705 C CA . GLY A 1 85 ? -3.228 11.451 5.624 1.00 97.62 85 GLY A CA 1
ATOM 706 C C . GLY A 1 85 ? -3.328 10.394 4.518 1.00 97.62 85 GLY A C 1
ATOM 707 O O . GLY A 1 85 ? -3.607 10.721 3.361 1.00 97.62 85 GLY A O 1
ATOM 708 N N . GLY A 1 86 ? -3.141 9.114 4.848 1.00 97.94 86 GLY A N 1
ATOM 709 C CA . GLY A 1 86 ? -3.145 8.013 3.888 1.00 97.94 86 GLY A CA 1
ATOM 710 C C . GLY A 1 86 ? -4.483 7.808 3.172 1.00 97.94 86 GLY A C 1
ATOM 711 O O . GLY A 1 86 ? -4.498 7.368 2.025 1.00 97.94 86 GLY A O 1
ATOM 712 N N . LEU A 1 87 ? -5.614 8.180 3.786 1.00 98.38 87 LEU A N 1
ATOM 713 C CA . LEU A 1 87 ? -6.928 8.091 3.128 1.00 98.38 87 LEU A CA 1
ATOM 714 C C . LEU A 1 87 ? -7.035 9.020 1.912 1.00 98.38 87 LEU A C 1
ATOM 716 O O . LEU A 1 87 ? -7.586 8.622 0.886 1.00 98.38 87 LEU A O 1
ATOM 720 N N . THR A 1 88 ? -6.474 10.228 2.005 1.00 98.56 88 THR A N 1
ATOM 721 C CA . THR A 1 88 ? -6.429 11.182 0.888 1.00 98.56 88 THR A CA 1
ATOM 722 C C . THR A 1 88 ? -5.566 10.637 -0.244 1.00 98.56 88 THR A C 1
ATOM 724 O O . THR A 1 88 ? -6.018 10.586 -1.385 1.00 98.56 88 THR A O 1
ATOM 727 N N . LEU A 1 89 ? -4.376 10.121 0.082 1.00 98.56 89 LEU A N 1
ATOM 728 C CA . LEU A 1 89 ? -3.484 9.479 -0.887 1.00 98.56 89 LEU A CA 1
ATOM 729 C C . LEU A 1 89 ? -4.179 8.333 -1.641 1.00 98.56 89 LEU A C 1
ATOM 731 O O . LEU A 1 89 ? -4.088 8.230 -2.862 1.00 98.56 89 LEU A O 1
ATOM 735 N N . LEU A 1 90 ? -4.898 7.465 -0.930 1.00 98.75 90 LEU A N 1
ATOM 736 C CA . LEU A 1 90 ? -5.606 6.347 -1.555 1.00 98.75 90 LEU A CA 1
ATOM 737 C C . LEU A 1 90 ? -6.754 6.824 -2.454 1.00 98.75 90 LEU A C 1
ATOM 739 O O . LEU A 1 90 ? -6.990 6.237 -3.510 1.00 98.75 90 LEU A O 1
ATOM 743 N N . GLN A 1 91 ? -7.437 7.908 -2.079 1.00 98.69 91 GLN A N 1
ATOM 744 C CA . GLN A 1 91 ? -8.475 8.515 -2.907 1.00 98.69 91 GLN A CA 1
ATOM 745 C C . GLN A 1 91 ? -7.907 9.097 -4.211 1.00 98.69 91 GLN A C 1
ATOM 747 O O . GLN A 1 91 ? -8.535 8.934 -5.261 1.00 98.69 91 GLN A O 1
ATOM 752 N N . GLU A 1 92 ? -6.725 9.715 -4.159 1.00 98.50 92 GLU A N 1
ATOM 753 C CA . GLU A 1 92 ? -5.990 10.193 -5.337 1.00 98.50 92 GLU A CA 1
ATOM 754 C C . GLU A 1 92 ? -5.612 9.028 -6.262 1.00 98.50 92 GLU A C 1
ATOM 756 O O . GLU A 1 92 ? -5.889 9.079 -7.460 1.00 98.50 92 GLU A O 1
ATOM 761 N N . ILE A 1 93 ? -5.072 7.934 -5.711 1.00 98.50 93 ILE A N 1
ATOM 762 C CA . ILE A 1 93 ? -4.712 6.724 -6.475 1.00 98.50 93 ILE A CA 1
ATOM 763 C C . ILE A 1 93 ? -5.929 6.143 -7.211 1.00 98.50 93 ILE A C 1
ATOM 765 O O . ILE A 1 93 ? -5.823 5.743 -8.372 1.00 98.50 93 ILE A O 1
ATOM 769 N N . ILE A 1 94 ? -7.100 6.106 -6.566 1.00 98.62 94 ILE A N 1
ATOM 770 C CA . ILE A 1 94 ? -8.340 5.604 -7.181 1.00 98.62 94 ILE A CA 1
ATOM 771 C C . ILE A 1 94 ? -8.756 6.470 -8.381 1.00 98.62 94 ILE A C 1
ATOM 773 O O . ILE A 1 94 ? -9.185 5.939 -9.411 1.00 98.62 94 ILE A O 1
ATOM 777 N N . GLN A 1 95 ? -8.627 7.792 -8.255 1.00 98.25 95 GLN A N 1
ATOM 778 C CA . GLN A 1 95 ? -9.028 8.756 -9.283 1.00 98.25 95 GLN A CA 1
ATOM 779 C C . GLN A 1 95 ? -8.023 8.861 -10.435 1.00 98.25 95 GLN A C 1
ATOM 781 O O . GLN A 1 95 ? -8.401 9.258 -11.531 1.00 98.25 95 GLN A O 1
ATOM 786 N N . HIS A 1 96 ? -6.765 8.487 -10.210 1.00 97.75 96 HIS A N 1
ATOM 787 C CA . HIS A 1 96 ? -5.707 8.592 -11.207 1.00 97.75 96 HIS A CA 1
ATOM 788 C C . HIS A 1 96 ? -5.846 7.549 -12.332 1.00 97.75 96 HIS A C 1
ATOM 790 O O . HIS A 1 96 ? -6.182 6.396 -12.073 1.00 97.75 96 HIS A O 1
ATOM 796 N N . ASP A 1 97 ? -5.528 7.899 -13.581 1.00 96.50 97 ASP A N 1
ATOM 797 C CA . ASP A 1 97 ? -5.714 6.996 -14.735 1.00 96.50 97 ASP A CA 1
ATOM 798 C C . ASP A 1 97 ? -4.644 5.895 -14.849 1.00 96.50 97 ASP A C 1
ATOM 800 O O . ASP A 1 97 ? -4.913 4.815 -15.367 1.00 96.50 97 ASP A O 1
ATOM 804 N N . GLN A 1 98 ? -3.424 6.157 -14.367 1.00 96.06 98 GLN A N 1
ATOM 805 C CA . GLN A 1 98 ? -2.285 5.234 -14.522 1.00 96.06 98 GLN A CA 1
ATOM 806 C C . GLN A 1 98 ? -2.358 3.916 -13.715 1.00 96.06 98 GLN A C 1
ATOM 808 O O . GLN A 1 98 ? -1.997 2.884 -14.285 1.00 96.06 98 GLN A O 1
ATOM 813 N N . PRO A 1 99 ? -2.758 3.886 -12.423 1.00 96.75 99 PRO A N 1
ATOM 814 C CA . PRO A 1 99 ? -2.842 2.634 -11.667 1.00 96.75 99 PRO A CA 1
ATOM 815 C C . PRO A 1 99 ? -3.858 1.665 -12.278 1.00 96.75 99 PRO A C 1
ATOM 817 O O . PRO A 1 99 ? -4.994 2.040 -12.570 1.00 96.75 99 PRO A O 1
ATOM 820 N N . TYR A 1 100 ? -3.482 0.394 -12.423 1.00 97.19 100 TYR A N 1
ATOM 821 C CA . TYR A 1 100 ? -4.397 -0.634 -12.922 1.00 97.19 100 TYR A CA 1
ATOM 822 C C . TYR A 1 100 ? -5.424 -1.070 -11.865 1.00 97.19 100 TYR A C 1
ATOM 824 O O . TYR A 1 100 ? -5.259 -0.828 -10.667 1.00 97.19 100 TYR A O 1
ATOM 832 N N . GLY A 1 101 ? -6.486 -1.744 -12.323 1.00 98.06 101 GLY A N 1
ATOM 833 C CA . GLY A 1 101 ? -7.693 -2.040 -11.538 1.00 98.06 101 GLY A CA 1
ATOM 834 C C . GLY A 1 101 ? -7.433 -2.640 -10.154 1.00 98.06 101 GLY A C 1
ATOM 835 O O . GLY A 1 101 ? -7.949 -2.119 -9.172 1.00 98.06 101 GLY A O 1
ATOM 836 N N . GLN A 1 102 ? -6.559 -3.645 -10.052 1.00 98.19 102 GLN A N 1
ATOM 837 C CA . GLN A 1 102 ? -6.248 -4.306 -8.775 1.00 98.19 102 GLN A CA 1
ATOM 838 C C . GLN A 1 102 ? -5.692 -3.345 -7.709 1.00 98.19 102 GLN A C 1
ATOM 840 O O . GLN A 1 102 ? -6.060 -3.443 -6.541 1.00 98.19 102 GLN A O 1
ATOM 845 N N . ILE A 1 103 ? -4.857 -2.370 -8.093 1.00 98.62 103 ILE A N 1
ATOM 846 C CA . ILE A 1 103 ? -4.340 -1.360 -7.152 1.00 98.62 103 ILE A CA 1
ATOM 847 C C . ILE A 1 103 ? -5.499 -0.524 -6.606 1.00 98.62 103 ILE A C 1
ATOM 849 O O . ILE A 1 103 ? -5.584 -0.279 -5.403 1.00 98.62 103 ILE A O 1
ATOM 853 N N . LYS A 1 104 ? -6.421 -0.114 -7.484 1.00 98.75 104 LYS A N 1
ATOM 854 C CA . LYS A 1 104 ? -7.598 0.670 -7.097 1.00 98.75 104 LYS A CA 1
ATOM 855 C C . LYS A 1 104 ? -8.537 -0.135 -6.200 1.00 98.75 104 LYS A C 1
ATOM 857 O O . LYS A 1 104 ? -9.036 0.404 -5.218 1.00 98.75 104 LYS A O 1
ATOM 862 N N . GLU A 1 105 ? -8.751 -1.415 -6.499 1.00 98.69 105 GLU A N 1
ATOM 863 C CA . GLU A 1 105 ? -9.548 -2.341 -5.681 1.00 98.69 105 GLU A CA 1
ATOM 864 C C . GLU A 1 105 ? -8.988 -2.477 -4.262 1.00 98.69 105 GLU A C 1
ATOM 866 O O . GLU A 1 105 ? -9.736 -2.341 -3.290 1.00 98.69 105 GLU A O 1
ATOM 871 N N . LEU A 1 106 ? -7.672 -2.655 -4.129 1.00 98.88 106 LEU A N 1
ATOM 872 C CA . LEU A 1 106 ? -7.004 -2.693 -2.828 1.00 98.88 106 LEU A CA 1
ATOM 873 C C . LEU A 1 106 ? -7.114 -1.347 -2.098 1.00 98.88 106 LEU A C 1
ATOM 875 O O . LEU A 1 106 ? -7.431 -1.323 -0.912 1.00 98.88 106 LEU A O 1
ATOM 879 N N . ALA A 1 107 ? -6.938 -0.220 -2.793 1.00 98.88 107 ALA A N 1
ATOM 880 C CA . ALA A 1 107 ? -7.091 1.105 -2.192 1.00 98.88 107 ALA A CA 1
ATOM 881 C C . ALA A 1 107 ? -8.519 1.342 -1.667 1.00 98.88 107 ALA A C 1
ATOM 883 O O . ALA A 1 107 ? -8.706 1.820 -0.546 1.00 98.88 107 ALA A O 1
ATOM 884 N N . MET A 1 108 ? -9.538 0.942 -2.436 1.00 98.81 108 MET A N 1
ATOM 885 C CA . MET A 1 108 ? -10.938 0.987 -2.004 1.00 98.81 108 MET A CA 1
ATOM 886 C C . MET A 1 108 ? -11.185 0.094 -0.781 1.00 98.81 108 MET A C 1
ATOM 888 O O . MET A 1 108 ? -11.927 0.486 0.122 1.00 98.81 108 MET A O 1
ATOM 892 N N . MET A 1 109 ? -10.553 -1.082 -0.724 1.00 98.75 109 MET A N 1
ATOM 893 C CA . MET A 1 109 ? -10.627 -1.979 0.432 1.00 98.75 109 MET A CA 1
ATOM 894 C C . MET A 1 109 ? -10.038 -1.335 1.689 1.00 98.75 109 MET A C 1
ATOM 896 O O . MET A 1 109 ? -10.688 -1.360 2.730 1.00 98.75 109 MET A O 1
ATOM 900 N N . VAL A 1 110 ? -8.866 -0.702 1.595 1.00 98.75 110 VAL A N 1
ATOM 901 C CA . VAL A 1 110 ? -8.242 0.003 2.727 1.00 98.75 110 VAL A CA 1
ATOM 902 C C . VAL A 1 110 ? -9.162 1.100 3.263 1.00 98.75 110 VAL A C 1
ATOM 904 O O . VAL A 1 110 ? -9.449 1.140 4.458 1.00 98.75 110 VAL A O 1
ATOM 907 N N . ILE A 1 111 ? -9.693 1.955 2.381 1.00 98.81 111 ILE A N 1
ATOM 908 C CA . ILE A 1 111 ? -10.623 3.027 2.775 1.00 98.81 111 ILE A CA 1
ATOM 909 C C . ILE A 1 111 ? -11.866 2.444 3.462 1.00 98.81 111 ILE A C 1
ATOM 911 O O . ILE A 1 111 ? -12.346 2.991 4.460 1.00 98.81 111 ILE A O 1
ATOM 915 N N . LYS A 1 112 ? -12.391 1.324 2.951 1.00 98.62 112 LYS A N 1
ATOM 916 C CA . LYS A 1 112 ? -13.524 0.621 3.559 1.00 98.62 112 LYS A CA 1
ATOM 917 C C . LYS A 1 112 ? -13.178 0.092 4.953 1.00 98.62 112 LYS A C 1
ATOM 919 O O . LYS A 1 112 ? -13.969 0.313 5.866 1.00 98.62 112 LYS A O 1
ATOM 924 N N . ASN A 1 113 ? -12.020 -0.543 5.128 1.00 98.31 113 ASN A N 1
ATOM 925 C CA . ASN A 1 113 ? -11.563 -1.055 6.422 1.00 98.31 113 ASN A CA 1
ATOM 926 C C . ASN A 1 113 ? -11.464 0.073 7.459 1.00 98.31 113 ASN A C 1
ATOM 928 O O . ASN A 1 113 ? -12.008 -0.052 8.557 1.00 98.31 113 ASN A O 1
ATOM 932 N N . CYS A 1 114 ? -10.858 1.208 7.094 1.00 97.88 114 CYS A N 1
ATOM 933 C CA . CYS A 1 114 ? -10.755 2.366 7.985 1.00 97.88 114 CYS A CA 1
ATOM 934 C C . CYS A 1 114 ? -12.127 2.934 8.360 1.00 97.88 114 CYS A C 1
ATOM 936 O O . CYS A 1 114 ? -12.385 3.214 9.530 1.00 97.88 114 CYS A O 1
ATOM 938 N N . ARG A 1 115 ? -13.043 3.051 7.388 1.00 97.31 115 ARG A N 1
ATOM 939 C CA . ARG A 1 115 ? -14.414 3.509 7.648 1.00 97.31 115 ARG A CA 1
ATOM 940 C C . ARG A 1 115 ? -15.144 2.582 8.619 1.00 97.31 115 ARG A C 1
ATOM 942 O O . ARG A 1 115 ? -15.714 3.065 9.592 1.00 97.31 115 ARG A O 1
ATOM 949 N N . GLN A 1 116 ? -15.107 1.276 8.363 1.00 95.88 116 GLN A N 1
ATOM 950 C CA . GLN A 1 116 ? -15.771 0.278 9.202 1.00 95.88 116 GLN A CA 1
ATOM 951 C C . GLN A 1 116 ? -15.208 0.277 10.623 1.00 95.88 116 GLN A C 1
ATOM 953 O O . GLN A 1 116 ? -15.976 0.215 11.579 1.00 95.88 116 GLN A O 1
ATOM 958 N N . PHE A 1 117 ? -13.888 0.399 10.771 1.00 94.00 117 PHE A N 1
ATOM 959 C CA . PHE A 1 117 ? -13.260 0.516 12.082 1.00 94.00 117 PHE A CA 1
ATOM 960 C C . PHE A 1 117 ? -13.744 1.767 12.833 1.00 94.00 117 PHE A C 1
ATOM 962 O O . PHE A 1 117 ? -14.164 1.673 13.983 1.00 94.00 117 PHE A O 1
ATOM 969 N N . ARG A 1 118 ? -13.773 2.930 12.172 1.00 91.44 118 ARG A N 1
ATOM 970 C CA . ARG A 1 118 ? -14.250 4.181 12.779 1.00 91.44 118 ARG A CA 1
ATOM 971 C C . ARG A 1 118 ? -15.715 4.104 13.217 1.00 91.44 118 ARG A C 1
ATOM 973 O O . ARG A 1 118 ? -16.058 4.574 14.297 1.00 91.44 118 ARG A O 1
ATOM 980 N N . GLU A 1 119 ? -16.575 3.512 12.390 1.00 92.25 119 GLU A N 1
ATOM 981 C CA . GLU A 1 119 ? -17.991 3.290 12.713 1.00 92.25 119 GLU A CA 1
ATOM 982 C C . GLU A 1 119 ? -18.155 2.363 13.924 1.00 92.25 119 GLU A C 1
ATOM 984 O O . GLU A 1 119 ? -18.971 2.642 14.801 1.00 92.25 119 GLU A O 1
ATOM 989 N N . GLN A 1 120 ? -17.343 1.305 14.018 1.00 88.62 120 GLN A N 1
ATOM 990 C CA . GLN A 1 120 ? -17.323 0.432 15.190 1.00 88.62 120 GLN A CA 1
ATOM 991 C C . GLN A 1 120 ? -16.926 1.216 16.441 1.00 88.62 120 GLN A C 1
ATOM 993 O O . GLN A 1 120 ? -17.668 1.186 17.416 1.00 88.62 120 GLN A O 1
ATOM 998 N N . VAL A 1 121 ? -15.825 1.971 16.421 1.00 87.06 121 VAL A N 1
ATOM 999 C CA . VAL A 1 121 ? -15.394 2.772 17.583 1.00 87.06 121 VAL A CA 1
ATOM 1000 C C . VAL A 1 121 ? -16.490 3.749 18.032 1.00 87.06 121 VAL A C 1
ATOM 1002 O O . VAL A 1 121 ? -16.787 3.826 19.222 1.00 87.06 121 VAL A O 1
ATOM 1005 N N . ALA A 1 122 ? -17.152 4.430 17.091 1.00 83.38 122 ALA A N 1
ATOM 1006 C CA . ALA A 1 122 ? -18.225 5.378 17.397 1.00 83.38 122 ALA A CA 1
ATOM 1007 C C . ALA A 1 122 ? -19.464 4.720 18.035 1.00 83.38 122 ALA A C 1
ATOM 1009 O O . ALA A 1 122 ? -20.095 5.305 18.917 1.00 83.38 122 ALA A O 1
ATOM 1010 N N . LEU A 1 123 ? -19.830 3.505 17.615 1.00 82.81 123 LEU A N 1
ATOM 1011 C CA . LEU A 1 123 ? -20.948 2.767 18.213 1.00 82.81 123 LEU A CA 1
ATOM 1012 C C . LEU A 1 123 ? -20.660 2.383 19.670 1.00 82.81 123 LEU A C 1
ATOM 1014 O O . LEU A 1 123 ? -21.525 2.574 20.521 1.00 82.81 123 LEU A O 1
ATOM 1018 N N . HIS A 1 124 ? -19.441 1.923 19.966 1.00 76.50 124 HIS A N 1
ATOM 1019 C CA . HIS A 1 124 ? -19.034 1.552 21.327 1.00 76.50 124 HIS A CA 1
ATOM 1020 C C . HIS A 1 124 ? -18.845 2.771 22.249 1.00 76.50 124 HIS A C 1
ATOM 1022 O O . HIS A 1 124 ? -18.972 2.643 23.461 1.00 76.50 124 HIS A O 1
ATOM 1028 N N . SER A 1 125 ? -18.593 3.970 21.705 1.00 71.12 125 SER A N 1
ATOM 1029 C CA . SER A 1 125 ? -18.544 5.209 22.499 1.00 71.12 125 SER A CA 1
ATOM 1030 C C . SER A 1 125 ? -19.922 5.826 22.783 1.00 71.12 125 SER A C 1
ATOM 1032 O O . SER A 1 125 ? -20.021 6.739 23.598 1.00 71.12 125 SER A O 1
ATOM 1034 N N . SER A 1 126 ? -20.978 5.382 22.090 1.00 61.41 126 SER A N 1
ATOM 1035 C CA . SER A 1 126 ? -22.330 5.969 22.163 1.00 61.41 126 SER A CA 1
ATOM 1036 C C . SER A 1 126 ? -23.277 5.232 23.119 1.00 61.41 126 SER A C 1
ATOM 1038 O O . SER A 1 126 ? -24.397 5.692 23.351 1.00 61.41 126 SER A O 1
ATOM 1040 N N . THR A 1 127 ? -22.867 4.086 23.665 1.00 53.72 127 THR A N 1
ATOM 1041 C CA . THR A 1 127 ? -23.625 3.341 24.676 1.00 53.72 127 THR A CA 1
ATOM 1042 C C . THR A 1 127 ? -23.691 4.141 25.986 1.00 53.72 127 THR A C 1
ATOM 1044 O O . THR A 1 127 ? -22.645 4.507 26.524 1.00 53.72 127 THR A O 1
ATOM 1047 N N . PRO A 1 128 ? -24.893 4.458 26.515 1.00 47.31 128 PRO A N 1
ATOM 1048 C CA . PRO A 1 128 ? -25.031 5.244 27.734 1.00 47.31 128 PRO A CA 1
ATOM 1049 C C . PRO A 1 128 ? -24.388 4.544 28.933 1.00 47.31 128 PRO A C 1
ATOM 1051 O O . PRO A 1 128 ? -24.777 3.446 29.307 1.00 47.31 128 PRO A O 1
ATOM 1054 N N . HIS A 1 129 ? -23.427 5.252 29.513 1.00 45.94 129 HIS A N 1
ATOM 1055 C CA . HIS A 1 129 ? -22.749 5.128 30.802 1.00 45.94 129 HIS A CA 1
ATOM 1056 C C . HIS A 1 129 ? -23.542 4.419 31.932 1.00 45.94 129 HIS A C 1
ATOM 1058 O O . HIS A 1 129 ? -23.969 5.068 32.888 1.00 45.94 129 HIS A O 1
ATOM 1064 N N . SER A 1 130 ? -23.727 3.097 31.865 1.00 46.34 130 SER A N 1
ATOM 1065 C CA . SER A 1 130 ? -24.126 2.293 33.032 1.00 46.34 130 SER A CA 1
ATOM 1066 C C . SER A 1 130 ? -22.983 1.499 33.651 1.00 46.34 130 SER A C 1
ATOM 1068 O O . SER A 1 130 ? -23.112 1.151 34.814 1.00 46.34 130 SER A O 1
ATOM 1070 N N . ASP A 1 131 ? -21.850 1.317 32.969 1.00 48.25 131 ASP A N 1
ATOM 1071 C CA . ASP A 1 131 ? -20.673 0.660 33.543 1.00 48.25 131 ASP A CA 1
ATOM 1072 C C . ASP A 1 131 ? -19.387 1.300 32.997 1.00 48.25 131 ASP A C 1
ATOM 1074 O O . ASP A 1 131 ? -18.995 1.111 31.849 1.00 48.25 131 ASP A O 1
ATOM 1078 N N . ILE A 1 132 ? -18.731 2.106 33.839 1.00 50.53 132 ILE A N 1
ATOM 1079 C CA . ILE A 1 132 ? -17.445 2.784 33.559 1.00 50.53 132 ILE A CA 1
ATOM 1080 C C . ILE A 1 132 ? -16.323 1.772 33.275 1.00 50.53 132 ILE A C 1
ATOM 1082 O O . ILE A 1 132 ? -15.312 2.114 32.672 1.00 50.53 132 ILE A O 1
ATOM 1086 N N . THR A 1 133 ? -16.517 0.512 33.657 1.00 55.53 133 THR A N 1
ATOM 1087 C CA . THR A 1 133 ? -15.531 -0.555 33.510 1.00 55.53 133 THR A CA 1
ATOM 1088 C C . THR A 1 133 ? -15.321 -0.993 32.061 1.00 55.53 133 THR A C 1
ATOM 1090 O O . THR A 1 133 ? -14.190 -1.291 31.702 1.00 55.53 133 THR A O 1
ATOM 1093 N N . GLU A 1 134 ? -16.342 -0.967 31.196 1.00 49.34 134 GLU A N 1
ATOM 1094 C CA . GLU A 1 134 ? -16.211 -1.506 29.828 1.00 49.34 134 GLU A CA 1
ATOM 1095 C C . GLU A 1 134 ? -15.443 -0.577 28.870 1.00 49.34 134 GLU A C 1
ATOM 1097 O O . GLU A 1 134 ? -14.730 -1.049 27.984 1.00 49.34 134 GLU A O 1
ATOM 1102 N N . SER A 1 135 ? -15.544 0.748 29.028 1.00 44.69 135 SER A N 1
ATOM 1103 C CA . SER A 1 135 ? -14.844 1.690 28.141 1.00 44.69 135 SER A CA 1
ATOM 1104 C C . SER A 1 135 ? -13.347 1.780 28.459 1.00 44.69 135 SER A C 1
ATOM 1106 O O . SER A 1 135 ? -12.534 1.815 27.532 1.00 44.69 135 SER A O 1
ATOM 1108 N N . GLU A 1 136 ? -12.970 1.735 29.741 1.00 48.59 136 GLU A N 1
ATOM 1109 C CA . GLU A 1 136 ? -11.578 1.553 30.168 1.00 48.59 136 GLU A CA 1
ATOM 1110 C C . GLU A 1 136 ? -11.058 0.163 29.783 1.00 48.59 136 GLU A C 1
ATOM 1112 O O . GLU A 1 136 ? -9.938 0.068 29.290 1.00 48.59 136 GLU A O 1
ATOM 1117 N N . GLU A 1 137 ? -11.866 -0.899 29.881 1.00 52.19 137 GLU A N 1
ATOM 1118 C CA . GLU A 1 137 ? -11.479 -2.238 29.421 1.00 52.19 137 GLU A CA 1
ATOM 1119 C C . GLU A 1 137 ? -11.238 -2.313 27.914 1.00 52.19 137 GLU A C 1
ATOM 1121 O O . GLU A 1 137 ? -10.338 -3.032 27.504 1.00 52.19 137 GLU A O 1
ATOM 1126 N N . ILE A 1 138 ? -11.965 -1.578 27.067 1.00 51.53 138 ILE A N 1
ATOM 1127 C CA . ILE A 1 138 ? -11.705 -1.572 25.617 1.00 51.53 138 ILE A CA 1
ATOM 1128 C C . ILE A 1 138 ? -10.365 -0.896 25.315 1.00 51.53 138 ILE A C 1
ATOM 1130 O O . ILE A 1 138 ? -9.555 -1.451 24.572 1.00 51.53 138 ILE A O 1
ATOM 1134 N N . TRP A 1 139 ? -10.077 0.264 25.913 1.00 49.25 139 TRP A N 1
ATOM 1135 C CA . TRP A 1 139 ? -8.773 0.915 25.747 1.00 49.25 139 TRP A CA 1
ATOM 1136 C C . TRP A 1 139 ? -7.638 0.095 26.370 1.00 49.25 139 TRP A C 1
ATOM 11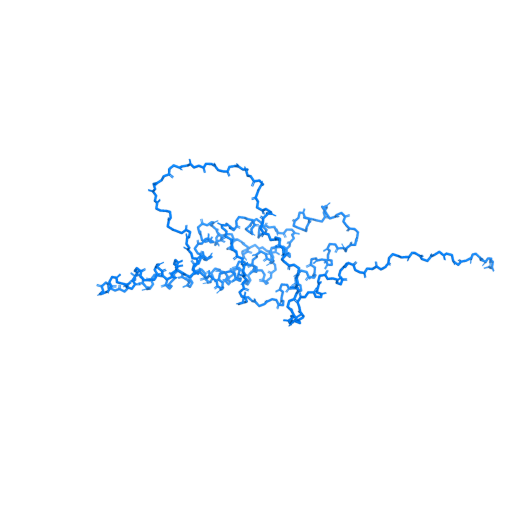38 O O . TRP A 1 139 ? -6.566 -0.020 25.771 1.00 49.25 139 TRP A O 1
ATOM 1148 N N . GLN A 1 140 ? -7.880 -0.555 27.507 1.00 45.88 140 GLN A N 1
ATOM 1149 C CA . GLN A 1 140 ? -6.925 -1.445 28.161 1.00 45.88 140 GLN A CA 1
ATOM 1150 C C . GLN A 1 140 ? -6.714 -2.741 27.364 1.00 45.88 140 GLN A C 1
ATOM 1152 O O . GLN A 1 140 ? -5.580 -3.165 27.215 1.00 45.88 140 GLN A O 1
ATOM 1157 N N . GLN A 1 141 ? -7.744 -3.326 26.746 1.00 48.62 141 GLN A N 1
ATOM 1158 C CA . GLN A 1 141 ? -7.632 -4.499 25.866 1.00 48.62 141 GLN A CA 1
ATOM 1159 C C . GLN A 1 141 ? -6.933 -4.166 24.543 1.00 48.62 141 GLN A C 1
ATOM 1161 O O . GLN A 1 141 ? -6.178 -4.989 24.020 1.00 48.62 141 GLN A O 1
ATOM 1166 N N . LEU A 1 142 ? -7.147 -2.963 24.002 1.00 45.97 142 LEU A N 1
ATOM 1167 C CA . LEU A 1 142 ? -6.391 -2.451 22.858 1.00 45.97 142 LEU A CA 1
ATOM 1168 C C . LEU A 1 142 ? -4.911 -2.242 23.223 1.00 45.97 142 LEU A C 1
ATOM 1170 O O . LEU A 1 142 ? -4.036 -2.533 22.406 1.00 45.97 142 LEU A O 1
ATOM 1174 N N . THR A 1 143 ? -4.629 -1.823 24.460 1.00 46.56 143 THR A N 1
ATOM 1175 C CA . THR A 1 143 ? -3.272 -1.643 25.004 1.00 46.56 143 THR A CA 1
ATOM 1176 C C . THR A 1 143 ? -2.582 -2.989 25.299 1.00 46.56 143 THR A C 1
ATOM 1178 O O . THR A 1 143 ? -1.451 -3.202 24.857 1.00 46.56 143 THR A O 1
ATOM 1181 N N . ASP A 1 144 ? -3.281 -3.939 25.929 1.00 40.44 144 ASP A N 1
ATOM 1182 C CA . ASP A 1 144 ? -2.777 -5.251 26.372 1.00 40.44 144 ASP A CA 1
ATOM 1183 C C . ASP A 1 144 ? -2.566 -6.248 25.218 1.00 40.44 144 ASP A C 1
ATOM 1185 O O . ASP A 1 144 ? -1.735 -7.149 25.321 1.00 40.44 144 ASP A O 1
ATOM 1189 N N . ARG A 1 145 ? -3.241 -6.073 24.070 1.00 41.09 145 ARG A N 1
ATOM 1190 C CA . ARG A 1 145 ? -2.996 -6.865 22.843 1.00 41.09 145 ARG A CA 1
ATOM 1191 C C . ARG A 1 145 ? -1.824 -6.352 21.990 1.00 41.09 145 ARG A C 1
ATOM 1193 O O . ARG A 1 145 ? -1.677 -6.763 20.841 1.00 41.09 145 ARG A O 1
ATOM 1200 N N . GLY A 1 146 ? -0.972 -5.481 22.544 1.00 38.47 146 GLY A N 1
ATOM 1201 C CA . GLY A 1 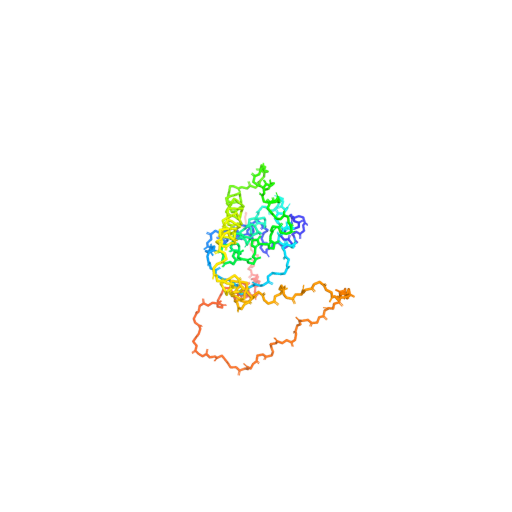146 ? 0.296 -5.061 21.931 1.00 38.47 146 GLY A CA 1
ATOM 1202 C C . GLY A 1 146 ? 0.353 -3.612 21.430 1.00 38.47 146 GLY A C 1
ATOM 1203 O O . GLY A 1 146 ? 1.289 -3.257 20.708 1.00 38.47 146 GLY A O 1
ATOM 1204 N N . CYS A 1 147 ? -0.596 -2.749 21.813 1.00 45.25 147 CYS A N 1
ATOM 1205 C CA . CYS A 1 147 ? -0.525 -1.305 21.546 1.00 45.25 147 CYS A CA 1
ATOM 1206 C C . CYS A 1 147 ? -0.020 -0.523 22.768 1.00 45.25 147 CYS A C 1
ATOM 1208 O O . CYS A 1 147 ? -0.592 0.489 23.152 1.00 45.25 147 CYS A O 1
ATOM 1210 N N . GLN A 1 148 ? 1.104 -0.942 23.348 1.00 42.06 148 GLN A N 1
ATOM 1211 C CA . GLN A 1 148 ? 1.747 -0.271 24.487 1.00 42.06 148 GLN A CA 1
ATOM 1212 C C . GLN A 1 148 ? 2.430 1.073 24.128 1.00 42.06 148 GLN A C 1
ATOM 1214 O O . GLN A 1 148 ? 3.263 1.569 24.879 1.00 42.06 148 GLN A O 1
ATOM 1219 N N . TRP A 1 149 ? 2.107 1.679 22.978 1.00 43.47 149 TRP A N 1
ATOM 1220 C CA . TRP A 1 149 ? 2.765 2.899 22.477 1.00 43.47 149 TRP A CA 1
ATOM 1221 C C . TRP A 1 149 ? 1.927 4.178 22.625 1.00 43.47 149 TRP A C 1
ATOM 1223 O O . TRP A 1 149 ? 2.428 5.251 22.310 1.00 43.47 149 TRP A O 1
ATOM 1233 N N . LEU A 1 150 ? 0.680 4.095 23.107 1.00 39.75 150 LEU A N 1
ATOM 1234 C CA . LEU A 1 150 ? -0.194 5.268 23.292 1.00 39.75 150 LEU A CA 1
ATOM 1235 C C . LEU A 1 150 ? -0.272 5.789 24.739 1.00 39.75 150 LEU A C 1
ATOM 1237 O O . LEU A 1 150 ? -0.954 6.778 24.985 1.00 39.75 150 LEU A O 1
ATOM 1241 N N . LEU A 1 151 ? 0.480 5.216 25.687 1.00 34.91 151 LEU A N 1
ATOM 1242 C CA . LEU A 1 151 ? 0.647 5.787 27.034 1.00 34.91 151 LEU A CA 1
ATOM 1243 C C . LEU A 1 151 ? 1.861 6.727 27.125 1.00 34.91 151 LEU A C 1
ATOM 1245 O O . LEU A 1 151 ? 2.657 6.650 28.057 1.00 34.91 151 LEU A O 1
ATOM 1249 N N . LEU A 1 152 ? 1.995 7.641 26.163 1.00 36.81 152 LEU A N 1
ATOM 1250 C CA . LEU A 1 152 ? 2.733 8.885 26.378 1.00 36.81 152 LEU A CA 1
ATOM 1251 C C . LEU A 1 152 ? 1.706 10.012 26.462 1.00 36.81 152 LEU A C 1
ATOM 1253 O O . LEU A 1 152 ? 1.293 10.599 25.465 1.00 36.81 152 LEU A O 1
ATOM 1257 N N . THR A 1 153 ? 1.249 10.260 27.686 1.00 34.53 153 THR A N 1
ATOM 1258 C CA . THR A 1 153 ? 0.500 11.462 28.051 1.00 34.53 153 THR A CA 1
ATOM 1259 C C . THR A 1 153 ? 1.345 12.722 27.806 1.00 34.53 153 THR A C 1
ATOM 1261 O O . THR A 1 153 ? 2.577 12.658 27.846 1.00 34.53 153 THR A O 1
ATOM 1264 N N . PRO A 1 154 ? 0.710 13.880 27.559 1.00 35.28 154 PRO A N 1
ATOM 1265 C CA . PRO A 1 154 ? 1.381 15.084 27.098 1.00 35.28 154 PRO A CA 1
ATOM 1266 C C . PRO A 1 154 ? 2.005 15.820 28.279 1.00 35.28 154 PRO A C 1
ATOM 1268 O O . PRO A 1 154 ? 1.350 16.654 28.877 1.00 35.28 154 PRO A O 1
ATOM 1271 N N . GLU A 1 155 ? 3.242 15.496 28.629 1.00 37.47 155 GLU A N 1
ATOM 1272 C CA . GLU A 1 155 ? 4.148 16.349 29.406 1.00 37.47 155 GLU A CA 1
ATOM 1273 C C . GLU A 1 155 ? 5.454 15.577 29.577 1.00 37.47 155 GLU A C 1
ATOM 1275 O O . GLU A 1 155 ? 5.540 14.702 30.422 1.00 37.47 155 GLU A O 1
ATOM 1280 N N . HIS A 1 156 ? 6.436 15.819 28.709 1.00 33.28 156 HIS A N 1
ATOM 1281 C CA . HIS A 1 156 ? 7.862 15.884 29.044 1.00 33.28 156 HIS A CA 1
ATOM 1282 C C . HIS A 1 156 ? 8.670 16.073 27.751 1.00 33.28 156 HIS A C 1
ATOM 1284 O O . HIS A 1 156 ? 8.588 15.293 26.811 1.00 33.28 156 HIS A O 1
ATOM 1290 N N . HIS A 1 157 ? 9.391 17.191 27.738 1.00 30.59 157 HIS A N 1
ATOM 1291 C CA . HIS A 1 157 ? 10.458 17.630 26.844 1.00 30.59 157 HIS A CA 1
ATOM 1292 C C . HIS A 1 157 ? 10.904 16.717 25.688 1.00 30.59 157 HIS A C 1
ATOM 1294 O O . HIS A 1 157 ? 11.384 15.606 25.889 1.00 30.59 157 HIS A O 1
ATOM 1300 N N . LEU A 1 158 ? 10.875 17.326 24.494 1.00 35.53 158 LEU A N 1
ATOM 1301 C CA . LEU A 1 158 ? 11.753 17.073 23.348 1.00 35.53 158 LEU A CA 1
ATOM 1302 C C . LEU A 1 158 ? 13.085 16.428 23.756 1.00 35.53 158 LEU A C 1
ATOM 1304 O O . LEU A 1 158 ? 13.931 17.078 24.371 1.00 35.53 158 LEU A O 1
ATOM 1308 N N . LEU A 1 159 ? 13.289 15.191 23.318 1.00 25.95 159 LEU A N 1
ATOM 1309 C CA . LEU A 1 159 ? 14.613 14.713 22.959 1.00 25.95 159 LEU A CA 1
ATOM 1310 C C . LEU A 1 159 ? 14.565 14.355 21.478 1.00 25.95 159 LEU A C 1
ATOM 1312 O O . LEU A 1 159 ? 13.962 13.361 21.077 1.00 25.95 159 LEU A O 1
ATOM 1316 N N . ASP A 1 160 ? 15.171 15.240 20.687 1.00 35.47 160 ASP A N 1
ATOM 1317 C CA . ASP A 1 160 ? 15.735 14.920 19.383 1.00 35.47 160 ASP A CA 1
ATOM 1318 C C . ASP A 1 160 ? 16.526 13.615 19.497 1.00 35.47 160 ASP A C 1
ATOM 1320 O O . ASP A 1 160 ? 17.424 13.500 20.333 1.00 35.47 160 ASP A O 1
ATOM 1324 N N . ILE A 1 161 ? 16.213 12.644 18.645 1.00 29.38 161 ILE A N 1
ATOM 1325 C CA . ILE A 1 161 ? 17.124 11.538 18.361 1.00 29.38 161 ILE A CA 1
ATOM 1326 C C . ILE A 1 161 ? 17.322 11.517 16.850 1.00 29.38 161 ILE A C 1
ATOM 1328 O O . ILE A 1 161 ? 16.704 10.753 16.111 1.00 29.38 161 ILE A O 1
ATOM 1332 N N . THR A 1 162 ? 18.168 12.436 16.396 1.00 34.38 162 THR A N 1
ATOM 1333 C CA . THR A 1 162 ? 18.949 12.281 15.174 1.00 34.38 162 THR A CA 1
ATOM 1334 C C . THR A 1 162 ? 20.021 11.216 15.423 1.00 34.38 162 THR A C 1
ATOM 1336 O O . THR A 1 162 ? 20.714 11.299 16.431 1.00 34.38 162 THR A O 1
ATOM 1339 N N . GLU A 1 163 ? 20.159 10.266 14.495 1.00 37.31 163 GLU A N 1
ATOM 1340 C CA . GLU A 1 163 ? 21.292 9.336 14.340 1.00 37.31 163 GLU A CA 1
ATOM 1341 C C . GLU A 1 163 ? 21.666 8.445 15.545 1.00 37.31 163 GLU A C 1
ATOM 1343 O O . GLU A 1 163 ? 22.392 8.850 16.446 1.00 37.31 163 GLU A O 1
ATOM 1348 N N . SER A 1 164 ? 21.334 7.152 15.465 1.00 30.59 164 SER A N 1
ATOM 1349 C CA . SER A 1 164 ? 22.322 6.120 15.801 1.00 30.59 164 SER A CA 1
ATOM 1350 C C . SER A 1 164 ? 22.040 4.804 15.074 1.00 30.59 164 SER A C 1
ATOM 1352 O O . SER A 1 164 ? 21.003 4.154 15.224 1.00 30.59 164 SER A O 1
ATOM 1354 N N . GLU A 1 165 ? 23.010 4.410 14.257 1.00 36.41 165 GLU A N 1
ATOM 1355 C CA . GLU A 1 165 ? 23.275 3.012 13.968 1.00 36.41 165 GLU A CA 1
ATOM 1356 C C . GLU A 1 165 ? 23.568 2.286 15.287 1.00 36.41 165 GLU A C 1
ATOM 1358 O O . GLU A 1 165 ? 24.649 2.472 15.827 1.00 36.41 165 GLU A O 1
ATOM 1363 N N . GLU A 1 166 ? 22.633 1.501 15.840 1.00 34.59 166 GLU A N 1
ATOM 1364 C CA . GLU A 1 166 ? 22.952 0.507 16.889 1.00 34.59 166 GLU A CA 1
ATOM 1365 C C . GLU A 1 166 ? 21.802 -0.476 17.211 1.00 34.59 166 GLU A C 1
ATOM 1367 O O . GLU A 1 166 ? 21.481 -0.750 18.365 1.00 34.59 166 GLU A O 1
ATOM 1372 N N . ILE A 1 167 ? 21.173 -1.082 16.194 1.00 29.94 167 ILE A N 1
ATOM 1373 C CA . ILE A 1 167 ? 20.295 -2.255 16.404 1.00 29.94 167 ILE A CA 1
ATOM 1374 C C . ILE A 1 167 ? 20.677 -3.377 15.429 1.00 29.94 167 ILE A C 1
ATOM 1376 O O . ILE A 1 167 ? 19.902 -3.763 14.561 1.00 29.94 167 ILE A O 1
ATOM 1380 N N . TRP A 1 168 ? 21.898 -3.901 15.572 1.00 27.95 168 TRP A N 1
ATOM 1381 C CA . TRP A 1 168 ? 22.338 -5.139 14.904 1.00 27.95 168 TRP A CA 1
ATOM 1382 C C . TRP A 1 168 ? 22.909 -6.209 15.850 1.00 27.95 168 TRP A C 1
ATOM 1384 O O . TRP A 1 168 ? 23.441 -7.209 15.380 1.00 27.95 168 TRP A O 1
ATOM 1394 N N . THR A 1 169 ? 22.741 -6.097 17.172 1.00 32.03 169 THR A N 1
ATOM 1395 C CA . THR A 1 169 ? 23.429 -7.017 18.105 1.00 32.03 169 THR A CA 1
ATOM 1396 C C . THR A 1 169 ? 22.515 -7.659 19.146 1.00 32.03 169 THR A C 1
ATOM 1398 O O . THR A 1 169 ? 22.822 -7.609 20.328 1.00 32.03 169 THR A O 1
ATOM 1401 N N . ILE A 1 170 ? 21.419 -8.312 18.738 1.00 27.44 170 ILE A N 1
ATOM 1402 C CA . ILE A 1 170 ? 20.795 -9.385 19.543 1.00 27.44 170 ILE A CA 1
ATOM 1403 C C . ILE A 1 170 ? 20.229 -10.470 18.613 1.00 27.44 170 ILE A C 1
ATOM 1405 O O . ILE A 1 170 ? 19.049 -10.452 18.281 1.00 27.44 170 ILE A O 1
ATOM 1409 N N . ALA A 1 171 ? 21.085 -11.408 18.197 1.00 25.12 171 ALA A N 1
ATOM 1410 C CA . ALA A 1 171 ? 20.736 -12.809 17.912 1.00 25.12 171 ALA A CA 1
ATOM 1411 C C . ALA A 1 171 ? 22.012 -13.621 17.613 1.00 25.12 171 ALA A C 1
ATOM 1413 O O . ALA A 1 171 ? 22.231 -14.100 16.501 1.00 25.12 171 ALA A O 1
ATOM 1414 N N . SER A 1 172 ? 22.875 -13.790 18.616 1.00 32.12 172 SER A N 1
ATOM 1415 C CA . SER A 1 172 ? 23.828 -14.904 18.610 1.00 32.12 172 SER A CA 1
ATOM 1416 C C . SER A 1 172 ? 23.028 -16.194 18.812 1.00 32.12 172 SER A C 1
ATOM 1418 O O . SER A 1 172 ? 22.562 -16.469 19.917 1.00 32.12 172 SER A O 1
ATOM 1420 N N . TYR A 1 173 ? 22.816 -16.950 17.736 1.00 32.41 173 TYR A N 1
ATOM 1421 C CA . TYR A 1 173 ? 22.182 -18.269 17.767 1.00 32.41 173 TYR A CA 1
ATOM 1422 C C . TYR A 1 173 ? 23.003 -19.253 18.624 1.00 32.41 173 TYR A C 1
ATOM 1424 O O . TYR A 1 173 ? 24.216 -19.350 18.423 1.00 32.41 173 TYR A O 1
ATOM 1432 N N . PRO A 1 174 ? 22.391 -20.044 19.525 1.00 32.81 174 PRO A N 1
ATOM 1433 C CA . PRO A 1 174 ? 23.009 -21.278 19.979 1.00 32.81 174 PRO A CA 1
ATOM 1434 C C . PRO A 1 174 ? 22.963 -22.314 18.849 1.00 32.81 174 PRO A C 1
ATOM 1436 O O . PRO A 1 174 ? 21.921 -22.587 18.254 1.00 32.81 174 PRO A O 1
ATOM 1439 N N . SER A 1 175 ? 24.125 -22.891 18.558 1.00 42.00 175 SER A N 1
ATOM 1440 C CA . SER A 1 175 ? 24.328 -23.984 17.614 1.00 42.00 175 SER A CA 1
ATOM 1441 C C . SER A 1 175 ? 23.568 -25.235 18.060 1.00 42.00 175 SER A C 1
ATOM 1443 O O . SER A 1 175 ? 24.069 -25.983 18.894 1.00 42.00 175 SER A O 1
ATOM 1445 N N . THR A 1 176 ? 22.356 -25.457 17.550 1.00 41.88 176 THR A N 1
ATOM 1446 C CA . THR A 1 176 ? 21.746 -26.778 17.265 1.00 41.88 176 THR A CA 1
ATOM 1447 C C . THR A 1 176 ? 20.316 -26.578 16.741 1.00 41.88 176 THR A C 1
ATOM 1449 O O . THR A 1 176 ? 19.509 -25.960 17.432 1.00 41.88 176 THR A O 1
ATOM 1452 N N . PRO A 1 177 ? 19.962 -27.084 15.545 1.00 35.16 177 PRO A N 1
ATOM 1453 C CA . PRO A 1 177 ? 18.583 -27.031 15.074 1.00 35.16 177 PRO A CA 1
ATOM 1454 C C . PRO A 1 177 ? 17.744 -28.121 15.767 1.00 35.16 177 PRO A C 1
ATOM 1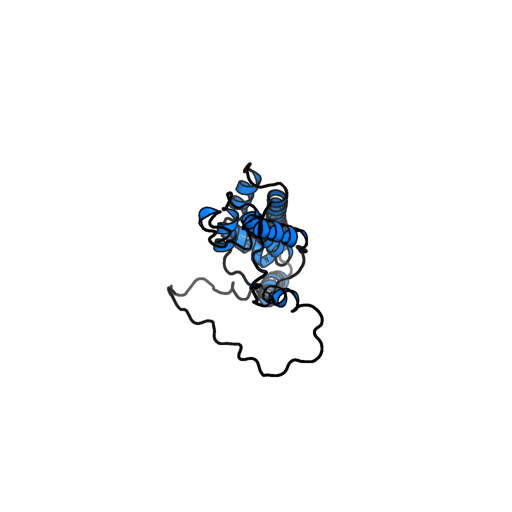456 O O . PRO A 1 177 ? 18.205 -29.264 15.857 1.00 35.16 177 PRO A O 1
ATOM 1459 N N . PRO A 1 178 ? 16.515 -27.831 16.233 1.00 33.47 178 PRO A N 1
ATOM 1460 C CA . PRO A 1 178 ? 15.552 -28.874 16.546 1.00 33.47 178 PRO A CA 1
ATOM 1461 C C . PRO A 1 178 ? 15.136 -29.566 15.246 1.00 33.47 178 PRO A C 1
ATOM 1463 O O . PRO A 1 178 ? 14.779 -28.919 14.261 1.00 33.47 178 PRO A O 1
ATOM 1466 N N . SER A 1 179 ? 15.191 -30.892 15.255 1.00 42.31 179 SER A N 1
ATOM 1467 C CA . SER A 1 179 ? 14.601 -31.758 14.242 1.00 42.31 179 SER A CA 1
ATOM 1468 C C . SER A 1 179 ? 13.081 -31.587 14.246 1.00 42.31 179 SER A C 1
ATOM 1470 O O . SER A 1 179 ? 12.426 -32.164 15.107 1.00 42.31 179 SER A O 1
ATOM 1472 N N . ASP A 1 180 ? 12.569 -30.719 13.374 1.00 45.88 180 ASP A N 1
ATOM 1473 C CA . ASP A 1 180 ? 11.256 -30.790 12.704 1.00 45.88 180 ASP A CA 1
ATOM 1474 C C . ASP A 1 180 ? 10.823 -29.386 12.262 1.00 45.88 180 ASP A C 1
ATOM 1476 O O . ASP A 1 180 ? 10.027 -28.719 12.918 1.00 45.88 180 ASP A O 1
ATOM 1480 N N . ILE A 1 181 ? 11.353 -28.930 11.123 1.00 34.19 181 ILE A N 1
ATOM 1481 C CA . ILE A 1 181 ? 10.753 -27.850 10.329 1.00 34.19 181 ILE A CA 1
ATOM 1482 C C . ILE A 1 181 ? 10.881 -28.250 8.858 1.00 34.19 181 ILE A C 1
ATOM 1484 O O . ILE A 1 181 ? 11.957 -28.195 8.267 1.00 34.19 181 ILE A O 1
ATOM 1488 N N . THR A 1 182 ? 9.772 -28.695 8.279 1.00 44.66 182 THR A N 1
ATOM 1489 C CA . THR A 1 182 ? 9.624 -28.949 6.846 1.00 44.66 182 THR A CA 1
ATOM 1490 C C . THR A 1 182 ? 9.159 -27.675 6.134 1.00 44.66 182 THR A C 1
ATOM 1492 O O . THR A 1 182 ? 8.189 -27.050 6.556 1.00 44.66 182 THR A O 1
ATOM 1495 N N . GLU A 1 183 ? 9.838 -27.348 5.030 1.00 39.47 183 GLU A N 1
ATOM 1496 C CA . GLU A 1 183 ? 9.342 -26.558 3.884 1.00 39.47 183 GLU A CA 1
ATOM 1497 C C . GLU A 1 183 ? 9.131 -25.033 4.026 1.00 39.47 183 GLU A C 1
ATOM 1499 O O . GLU A 1 183 ? 8.212 -24.475 3.428 1.00 39.47 183 GLU A O 1
ATOM 1504 N N . SER A 1 184 ? 10.025 -24.297 4.699 1.00 37.78 184 SER A N 1
ATOM 1505 C CA . SER A 1 184 ? 10.067 -22.824 4.534 1.00 37.78 184 SER A CA 1
ATOM 1506 C C . SER A 1 184 ? 11.435 -22.207 4.226 1.00 37.78 184 SER A C 1
ATOM 1508 O O . SER A 1 184 ? 11.505 -21.000 4.009 1.00 37.78 184 SER A O 1
ATOM 1510 N N . GLU A 1 185 ? 12.510 -22.997 4.132 1.00 35.19 185 GLU A N 1
ATOM 1511 C CA . GLU A 1 185 ? 13.862 -22.480 3.836 1.00 35.19 185 GLU A CA 1
ATOM 1512 C C . GLU A 1 185 ? 14.387 -22.782 2.418 1.00 35.19 185 GLU A C 1
ATOM 1514 O O . GLU A 1 185 ? 15.410 -22.235 2.011 1.00 35.19 185 GLU A O 1
ATOM 1519 N N . GLU A 1 186 ? 13.677 -23.563 1.597 1.00 36.22 186 GLU A N 1
ATOM 1520 C CA . GLU A 1 186 ? 14.138 -23.885 0.230 1.00 36.22 186 GLU A CA 1
ATOM 1521 C C . GLU A 1 186 ? 13.955 -22.753 -0.794 1.00 36.22 186 GLU A C 1
ATOM 1523 O O . GLU A 1 186 ? 14.560 -22.773 -1.864 1.00 36.22 186 GLU A O 1
ATOM 1528 N N . ILE A 1 187 ? 13.169 -21.718 -0.493 1.00 37.47 187 ILE A N 1
ATOM 1529 C CA . ILE A 1 187 ? 12.871 -20.673 -1.487 1.00 37.47 187 ILE A CA 1
ATOM 1530 C C . ILE A 1 187 ? 14.033 -19.670 -1.633 1.00 37.47 187 ILE A C 1
ATOM 1532 O O . ILE A 1 187 ? 14.197 -19.074 -2.699 1.00 37.47 187 ILE A O 1
ATOM 1536 N N . TRP A 1 188 ? 14.899 -19.531 -0.621 1.00 34.69 188 TRP A N 1
ATOM 1537 C CA . TRP A 1 188 ? 16.054 -18.621 -0.676 1.00 34.69 188 TRP A CA 1
ATOM 1538 C C . TRP A 1 188 ? 17.373 -19.289 -1.101 1.00 34.69 188 TRP A C 1
ATOM 1540 O O . TRP A 1 188 ? 18.279 -18.590 -1.551 1.00 34.69 188 TRP A O 1
ATOM 1550 N N . SER A 1 189 ? 17.488 -20.622 -1.058 1.00 32.81 189 SER A N 1
ATOM 1551 C CA . SER A 1 189 ? 18.705 -21.352 -1.465 1.00 32.81 189 SER A CA 1
ATOM 1552 C C . SER A 1 189 ? 18.770 -21.675 -2.967 1.00 32.81 189 SER A C 1
ATOM 1554 O O . SER A 1 189 ? 19.860 -21.781 -3.539 1.00 32.81 189 SER A O 1
ATOM 1556 N N . VAL A 1 190 ? 17.624 -21.745 -3.654 1.00 36.25 190 VAL A N 1
ATOM 1557 C CA . VAL A 1 190 ? 17.557 -22.035 -5.102 1.00 36.25 190 VAL A CA 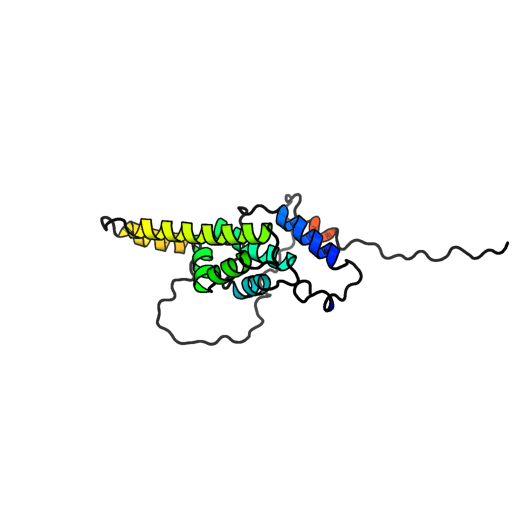1
ATOM 1558 C C . VAL A 1 190 ? 18.071 -20.867 -5.965 1.00 36.25 190 VAL A C 1
ATOM 1560 O O . VAL A 1 190 ? 18.478 -21.069 -7.106 1.00 36.25 190 VAL A O 1
ATOM 1563 N N . ALA A 1 191 ? 18.140 -19.645 -5.427 1.00 30.84 191 ALA A N 1
ATOM 1564 C CA . ALA A 1 191 ? 18.624 -18.476 -6.168 1.00 30.84 191 ALA A CA 1
ATOM 1565 C C . ALA A 1 191 ? 20.162 -18.323 -6.203 1.00 30.84 191 ALA A C 1
ATOM 1567 O O . ALA A 1 191 ? 20.659 -17.525 -6.996 1.00 30.84 191 ALA A O 1
ATOM 1568 N N . LEU A 1 192 ? 20.921 -19.071 -5.388 1.00 33.06 192 LEU A N 1
ATOM 1569 C CA . LEU A 1 192 ? 22.383 -18.917 -5.257 1.00 33.06 192 LEU A CA 1
ATOM 1570 C C . LEU A 1 192 ? 23.206 -20.136 -5.706 1.00 33.06 192 LEU A C 1
ATOM 1572 O O . LEU A 1 192 ? 24.425 -20.140 -5.556 1.00 33.06 192 LEU A O 1
ATOM 1576 N N . SER A 1 193 ? 22.576 -21.147 -6.304 1.00 35.69 193 SER A N 1
ATOM 1577 C CA . SER A 1 193 ? 23.263 -22.374 -6.725 1.00 35.69 193 SER A CA 1
ATOM 1578 C C . SER A 1 193 ? 23.328 -22.488 -8.250 1.00 35.69 193 SER A C 1
ATOM 1580 O O . SER A 1 193 ? 22.575 -23.248 -8.852 1.00 35.69 193 SER A O 1
ATOM 1582 N N . TYR A 1 194 ? 24.240 -21.751 -8.887 1.00 35.88 194 TYR A N 1
ATOM 1583 C CA . TYR A 1 194 ? 24.730 -22.106 -10.225 1.00 35.88 194 TYR A CA 1
ATOM 1584 C C . TYR A 1 194 ? 26.220 -22.446 -10.138 1.00 35.88 194 TYR A C 1
ATOM 1586 O O . TYR A 1 194 ? 26.992 -21.630 -9.630 1.00 35.88 194 TYR A O 1
ATOM 1594 N N . PRO A 1 195 ? 26.657 -23.624 -10.619 1.00 34.97 195 PRO A N 1
ATOM 1595 C CA . PRO A 1 195 ? 28.072 -23.926 -10.721 1.00 34.97 195 PRO A CA 1
ATOM 1596 C C . PRO A 1 195 ? 28.709 -23.084 -11.831 1.00 34.97 195 PRO A C 1
ATOM 1598 O O . PRO A 1 195 ? 28.289 -23.103 -12.987 1.00 34.97 195 PRO A O 1
ATOM 1601 N N . SER A 1 196 ? 29.761 -22.362 -11.459 1.00 45.19 196 SER A N 1
ATOM 1602 C CA . SER A 1 196 ? 30.708 -21.732 -12.370 1.00 45.19 196 SER A CA 1
ATOM 1603 C C . SER A 1 196 ? 31.438 -22.806 -13.177 1.00 45.19 196 SER A C 1
ATOM 1605 O O . SER A 1 196 ? 32.243 -23.551 -12.623 1.00 45.19 196 SER A O 1
ATOM 1607 N N . THR A 1 197 ? 31.195 -22.899 -14.483 1.00 41.16 197 THR A N 1
ATOM 1608 C CA . THR A 1 197 ? 32.175 -23.442 -15.442 1.00 41.16 197 THR A CA 1
ATOM 1609 C C . THR A 1 197 ? 31.816 -23.008 -16.867 1.00 41.16 197 THR A C 1
ATOM 1611 O O . THR A 1 197 ? 30.704 -23.277 -17.318 1.00 41.16 197 THR A O 1
ATOM 1614 N N . PRO A 1 198 ? 32.722 -22.334 -17.596 1.00 40.56 198 PRO A N 1
ATOM 1615 C CA . PRO A 1 198 ? 32.566 -22.114 -19.029 1.00 40.56 198 PRO A CA 1
ATOM 1616 C C . PRO A 1 198 ? 33.019 -23.371 -19.795 1.00 40.56 198 PRO A C 1
ATOM 1618 O O . PRO A 1 198 ? 33.980 -24.014 -19.365 1.00 40.56 198 PRO A O 1
ATOM 1621 N N . PRO A 1 199 ? 32.409 -23.734 -20.937 1.00 36.09 199 PRO A N 1
ATOM 1622 C CA . PRO A 1 199 ? 33.015 -24.715 -21.820 1.00 36.09 199 PRO A CA 1
ATOM 1623 C C . PRO A 1 199 ? 34.152 -24.046 -22.604 1.00 36.09 199 PRO A C 1
ATOM 1625 O O . PRO A 1 199 ? 33.932 -23.144 -23.411 1.00 36.09 199 PRO A O 1
ATOM 1628 N N . SER A 1 200 ? 35.374 -24.494 -22.337 1.00 38.78 200 SER A N 1
ATOM 1629 C CA . SER A 1 200 ? 36.539 -24.336 -23.204 1.00 38.78 200 SER A CA 1
ATOM 1630 C C . SER A 1 200 ? 36.489 -25.346 -24.356 1.00 38.78 200 SER A C 1
ATOM 1632 O O . SER A 1 200 ? 36.269 -26.531 -24.110 1.00 38.78 200 SER A O 1
ATOM 1634 N N . ASP A 1 201 ? 36.755 -24.841 -25.560 1.00 36.19 201 ASP A N 1
ATOM 1635 C CA . ASP A 1 201 ? 37.208 -25.509 -26.787 1.00 36.19 201 ASP A CA 1
ATOM 1636 C C . ASP A 1 201 ? 36.407 -26.685 -27.367 1.00 36.19 201 ASP A C 1
ATOM 1638 O O . ASP A 1 201 ? 36.502 -27.828 -26.923 1.00 36.19 201 ASP A O 1
ATOM 1642 N N . ILE A 1 202 ? 35.780 -26.420 -28.522 1.00 37.91 202 ILE A N 1
ATOM 1643 C CA . ILE A 1 202 ? 35.833 -27.342 -29.661 1.00 37.91 202 ILE A CA 1
ATOM 1644 C C . ILE A 1 202 ? 36.344 -26.573 -30.888 1.00 37.91 202 ILE A C 1
ATOM 1646 O O . ILE A 1 202 ? 35.767 -25.586 -31.334 1.00 37.91 202 ILE A O 1
ATOM 1650 N N . THR A 1 203 ? 37.471 -27.089 -31.354 1.00 37.91 203 THR A N 1
ATOM 1651 C CA . THR A 1 203 ? 38.304 -26.835 -32.529 1.00 37.91 203 THR A CA 1
ATOM 1652 C C . THR A 1 203 ? 37.626 -26.401 -33.834 1.00 37.91 203 THR A C 1
ATOM 1654 O O . THR A 1 203 ? 36.653 -26.992 -34.296 1.00 37.91 203 THR A O 1
ATOM 1657 N N . GLU A 1 204 ? 38.302 -25.446 -34.469 1.00 41.12 204 GLU A N 1
ATOM 1658 C CA . GLU A 1 204 ? 38.428 -25.161 -35.903 1.00 41.12 204 GLU A CA 1
ATOM 1659 C C . GLU A 1 204 ? 38.463 -26.423 -36.805 1.00 41.12 204 GLU A C 1
ATOM 1661 O O . GLU A 1 204 ? 39.153 -27.397 -36.501 1.00 41.12 204 GLU A O 1
ATOM 1666 N N . SER A 1 205 ? 37.723 -26.417 -37.924 1.00 38.38 205 SER A N 1
ATOM 1667 C CA . SER A 1 205 ? 38.052 -27.151 -39.168 1.00 38.38 205 SER A CA 1
ATOM 1668 C C . SER A 1 205 ? 37.245 -26.605 -40.363 1.00 38.38 205 SER A C 1
ATOM 1670 O O . SER A 1 205 ? 36.033 -26.770 -40.438 1.00 38.38 205 SER A O 1
ATOM 1672 N N . GLU A 1 206 ? 37.972 -25.871 -41.209 1.00 43.38 206 GLU A N 1
ATOM 1673 C CA . GLU A 1 206 ? 37.998 -25.785 -42.685 1.00 43.38 206 GLU A CA 1
ATOM 1674 C C . GLU A 1 206 ? 36.750 -26.012 -43.578 1.00 43.38 206 GLU A C 1
ATOM 1676 O O . GLU A 1 206 ? 36.028 -26.994 -43.462 1.00 43.38 206 GLU A O 1
ATOM 1681 N N . GLU A 1 207 ? 36.646 -25.092 -44.555 1.00 42.09 207 GLU A N 1
ATOM 1682 C CA . GLU A 1 207 ? 36.231 -25.211 -45.974 1.00 42.09 207 GLU A CA 1
ATOM 1683 C C . GLU A 1 207 ? 34.992 -26.043 -46.372 1.00 42.09 207 GLU A C 1
ATOM 1685 O O . GLU A 1 207 ? 34.948 -27.262 -46.224 1.00 42.09 207 GLU A O 1
ATOM 1690 N N . ILE A 1 208 ? 34.029 -25.381 -47.039 1.00 42.50 208 ILE A N 1
ATOM 1691 C CA . ILE A 1 208 ? 33.804 -25.369 -48.510 1.00 42.50 208 ILE A CA 1
ATOM 1692 C C . ILE A 1 208 ? 32.897 -24.177 -48.860 1.00 42.50 208 ILE A C 1
ATOM 1694 O O . ILE A 1 208 ? 31.911 -23.945 -48.124 1.00 42.50 208 ILE A O 1
#

InterPro domains:
  IPR011989 Armadillo-like helical [G3DSA:1.25.10.10] (28-119)
  IPR016024 Armadillo-type fold [SSF48371] (43-119)
  IPR051341 Zyg-11-related ubiquitin ligase adapter protein [PTHR12904] (2-97)
  IPR055142 Protein zer-1 homolog-like, C-terminal domain [PF22964] (1-115)

Radius of gyration: 24.51 Å; chains: 1; bounding box: 64×49×82 Å

Organism: Timema shepardi (NCBI:txid629360)

Foldseek 3Di:
DLLVAQVPDPDPPPHSVVVLVVLVVVLVPDDLQDDDPDDDPACPVLLVQCPRLRSLSSVLVSLSVLLSCLNHPVVPSLVRCVVVVVLVSLVVVLVDPRHDDSSNVSSVSNNVSSVVVVVVVVVVVPPPPPDPVVVVVVVVVNCVVPVVPPPPDPDDDDDDDDDDDDDPPPDPDDPDDPPDDPDDPPVVVVVPDDDDDDDDDDDDDDDD

pLDDT: mean 72.69, std 27.8, range [25.12, 98.88]

Sequence (208 aa):
MASDGPNTWTLDVPRREVVLQRMVDAINRWDLRTERNINYRSFEPISYLAKIYHTPQCQHWAVWALANLTTVYPAKYCFLLESEGGLTLLQEIIQHDQPYGQIKELAMMVIKNCRQFREQVALHSSTPHSDITESEEIWQQLTDRGCQWLLLTPEHHLLDITESEEIWTIASYPSTPPSDITESEEIWSVALSYPSTPPSDITESEEI

Secondary structure (DSSP, 8-state):
--TT-STT---SSS-HHHHHHHHHHHHTTS-TT-------S--HHHHHHHT--SSHHHHHHHHHHHHHHHHH-HHHHHHHHHHTTHHHHHHHHHH-SSS-HHHHHHHHHHHHHHHHHHHHHHHHHSS-SS-HHHHHHHHHHHHHTT-TTS---S-S------------------S---S---SSSHHHHTTS----------------